Protein AF-A0AAV5GRW8-F1 (afdb_monomer_lite)

pLDDT: mean 70.2, std 20.15, range [32.22, 94.62]

Foldseek 3Di:
DDDDDDDDDDPPDDDDPDDDDDDDDPDDDPDDDDDDDDDDDDDDDDDDDDDDDDPCPDPCVVPQQQDPDQVSLPVPDAAPQWGWDRDPSHIDIDGHPQWDDDPRHTHGPPDPDPPPDDDDDDDDDDDDDDDDFCPQPFAPLRDGDDRPAAADAAECVVCVNVPQAQPWDWDADPVPRDIDIHGHGYHDYD

Radius of gyration: 32.49 Å; chains: 1; bounding box: 76×44×113 Å

Structure (mmCIF, N/CA/C/O backbone):
data_AF-A0AAV5GRW8-F1
#
_entry.id   AF-A0AAV5GRW8-F1
#
loop_
_atom_site.group_PDB
_atom_site.id
_atom_site.type_symbol
_atom_site.label_atom_id
_atom_site.label_alt_id
_atom_site.label_comp_id
_atom_site.label_asym_id
_atom_site.label_entity_id
_atom_site.label_seq_id
_atom_site.pdbx_PDB_ins_code
_atom_site.Cartn_x
_atom_site.Cartn_y
_atom_site.Cartn_z
_atom_site.occupancy
_atom_site.B_iso_or_equiv
_atom_site.auth_seq_id
_atom_site.auth_comp_id
_atom_site.auth_asym_id
_atom_site.auth_atom_id
_atom_site.pdbx_PDB_model_num
ATOM 1 N N . MET A 1 1 ? -34.617 -19.010 57.854 1.00 37.38 1 MET A N 1
ATOM 2 C CA . MET A 1 1 ? -33.595 -20.037 58.163 1.00 37.38 1 MET A CA 1
ATOM 3 C C . MET A 1 1 ? -32.811 -20.284 56.877 1.00 37.38 1 MET A C 1
ATOM 5 O O . MET A 1 1 ? -33.419 -20.664 55.895 1.00 37.38 1 MET A O 1
ATOM 9 N N . ARG A 1 2 ? -31.629 -19.665 56.753 1.00 43.31 2 ARG A N 1
ATOM 10 C CA . ARG A 1 2 ? -30.308 -20.330 56.683 1.00 43.31 2 ARG A CA 1
ATOM 11 C C . ARG A 1 2 ? -30.147 -21.316 55.511 1.00 43.31 2 ARG A C 1
ATOM 13 O O . ARG A 1 2 ? -30.595 -22.444 55.633 1.00 43.31 2 ARG A O 1
ATOM 20 N N . ALA A 1 3 ? -29.401 -20.913 54.478 1.00 42.72 3 ALA A N 1
ATOM 21 C CA . ALA A 1 3 ? -28.102 -21.512 54.135 1.00 42.72 3 ALA A CA 1
ATOM 22 C C . ALA A 1 3 ? -27.441 -20.751 52.966 1.00 42.72 3 ALA A C 1
ATOM 24 O O . ALA A 1 3 ? -28.022 -20.599 51.897 1.00 42.72 3 ALA A O 1
ATOM 25 N N . SER A 1 4 ? -26.231 -20.257 53.225 1.00 46.16 4 SER A N 1
ATOM 26 C CA . SER A 1 4 ? -25.281 -19.668 52.274 1.00 46.16 4 SER A CA 1
ATOM 27 C C . SER A 1 4 ? -24.361 -20.746 51.668 1.00 46.16 4 SER A C 1
ATOM 29 O O . SER A 1 4 ? -24.363 -21.871 52.163 1.00 46.16 4 SER A O 1
ATOM 31 N N . PHE A 1 5 ? -23.483 -20.317 50.738 1.00 42.28 5 PHE A N 1
ATOM 32 C CA . PHE A 1 5 ? -22.281 -20.994 50.186 1.00 42.28 5 PHE A CA 1
ATOM 33 C C . PHE A 1 5 ? -22.569 -21.958 49.007 1.00 42.28 5 PHE A C 1
ATOM 35 O O . PHE A 1 5 ? -23.529 -22.706 49.057 1.00 42.28 5 PHE A O 1
ATOM 42 N N . VAL A 1 6 ? -21.845 -22.014 47.879 1.00 43.38 6 VAL A N 1
ATOM 43 C CA . VAL A 1 6 ? -20.448 -21.689 47.526 1.00 43.38 6 VAL A CA 1
ATOM 44 C C . VAL A 1 6 ? -20.381 -21.302 46.032 1.00 43.38 6 VAL A C 1
ATOM 46 O O . VAL A 1 6 ? -21.093 -21.864 45.203 1.00 43.38 6 VAL A O 1
ATOM 49 N N . ALA A 1 7 ? -19.490 -20.370 45.691 1.00 47.03 7 ALA A N 1
ATOM 50 C CA . ALA A 1 7 ? -19.108 -20.005 44.329 1.00 47.03 7 ALA A CA 1
ATOM 51 C C . ALA A 1 7 ? -18.486 -21.184 43.552 1.00 47.03 7 ALA A C 1
ATOM 53 O O . ALA A 1 7 ? -17.506 -21.771 44.002 1.00 47.03 7 ALA A O 1
ATOM 54 N N . SER A 1 8 ? -18.989 -21.480 42.350 1.00 43.59 8 SER A N 1
ATOM 55 C CA . SER A 1 8 ? -18.299 -22.363 41.403 1.00 43.59 8 SER A CA 1
ATOM 56 C C . SER A 1 8 ? -17.539 -21.513 40.386 1.00 43.59 8 SER A C 1
ATOM 58 O O . SER A 1 8 ? -18.058 -21.111 39.347 1.00 43.59 8 SER A O 1
ATOM 60 N N . PHE A 1 9 ? -16.294 -21.195 40.740 1.00 48.19 9 PHE A N 1
ATOM 61 C CA . PHE A 1 9 ? -15.267 -20.814 39.782 1.00 48.19 9 PHE A CA 1
ATOM 62 C C . PHE A 1 9 ? -14.860 -22.073 39.008 1.00 48.19 9 PHE A C 1
ATOM 64 O O . PHE A 1 9 ? -14.118 -22.903 39.526 1.00 48.19 9 PHE A O 1
ATOM 71 N N . LEU A 1 10 ? -15.311 -22.208 37.762 1.00 44.91 10 LEU A N 1
ATOM 72 C CA . LEU A 1 10 ? -14.669 -23.087 36.785 1.00 44.91 10 LEU A CA 1
ATOM 73 C C . LEU A 1 10 ? -14.214 -22.240 35.597 1.00 44.91 10 LEU A C 1
ATOM 75 O O . LEU A 1 10 ? -14.833 -22.182 34.538 1.00 44.91 10 LEU A O 1
ATOM 79 N N . ALA A 1 11 ? -13.104 -21.538 35.817 1.00 45.34 11 ALA A N 1
ATOM 80 C CA . ALA A 1 11 ? -12.276 -21.032 34.741 1.00 45.34 11 ALA A CA 1
ATOM 81 C C . ALA A 1 11 ? -11.584 -22.237 34.091 1.00 45.34 11 ALA A C 1
ATOM 83 O O . ALA A 1 11 ? -10.588 -22.747 34.604 1.00 45.34 11 ALA A O 1
ATOM 84 N N . LEU A 1 12 ? -12.133 -22.722 32.977 1.00 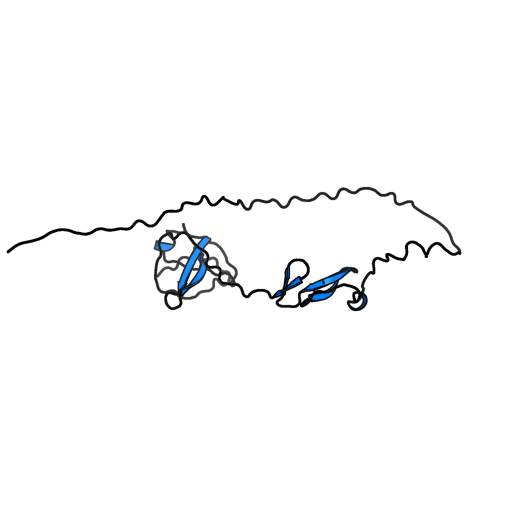45.03 12 LEU A N 1
ATOM 85 C CA . LEU A 1 12 ? -11.432 -23.679 32.133 1.00 45.03 12 LEU A CA 1
ATOM 86 C C . LEU A 1 12 ? -10.385 -22.902 31.327 1.00 45.03 12 LEU A C 1
ATOM 88 O O . LEU A 1 12 ? -10.696 -22.197 30.368 1.00 45.03 12 LEU A O 1
ATOM 92 N N . ALA A 1 13 ? -9.143 -22.988 31.796 1.00 47.22 13 ALA A N 1
ATOM 93 C CA . ALA A 1 13 ? -7.960 -22.453 31.149 1.00 47.22 13 ALA A CA 1
ATOM 94 C C . ALA A 1 13 ? -7.795 -23.062 29.747 1.00 47.22 13 ALA A C 1
ATOM 96 O O . ALA A 1 13 ? -7.566 -24.263 29.602 1.00 47.22 13 ALA A O 1
ATOM 97 N N . ALA A 1 14 ? -7.888 -22.230 28.710 1.00 42.00 14 ALA A N 1
ATOM 98 C CA . ALA A 1 14 ? -7.543 -22.617 27.350 1.00 42.00 14 ALA A CA 1
ATOM 99 C C . ALA A 1 14 ? -6.083 -22.232 27.059 1.00 42.00 14 ALA A C 1
ATOM 101 O O . ALA A 1 14 ? -5.748 -21.059 26.926 1.00 42.00 14 ALA A O 1
ATOM 102 N N . PHE A 1 15 ? -5.241 -23.268 27.023 1.00 38.03 15 PHE A N 1
ATOM 103 C CA . PHE A 1 15 ? -3.997 -23.431 26.262 1.00 38.03 15 PHE A CA 1
ATOM 104 C C . PHE A 1 15 ? -3.306 -22.161 25.722 1.00 38.03 15 PHE A C 1
ATOM 106 O O . PHE A 1 15 ? -3.630 -21.649 24.651 1.00 38.03 15 PHE A O 1
ATOM 113 N N . VAL A 1 16 ? -2.228 -21.757 26.400 1.00 38.09 16 VAL A N 1
ATOM 114 C CA . VAL A 1 16 ? -1.131 -20.995 25.790 1.00 38.09 16 VAL A CA 1
ATOM 115 C C . VAL A 1 16 ? -0.277 -21.981 24.990 1.00 38.09 16 VAL A C 1
ATOM 117 O O . VAL A 1 16 ? 0.549 -22.696 25.549 1.00 38.09 16 VAL A O 1
ATOM 120 N N . ALA A 1 17 ? -0.477 -22.035 23.675 1.00 40.56 17 ALA A N 1
ATOM 121 C CA . ALA A 1 17 ? 0.491 -22.632 22.760 1.00 40.56 17 ALA A CA 1
ATOM 122 C C . ALA A 1 17 ? 1.489 -21.542 22.342 1.00 40.56 17 ALA A C 1
ATOM 124 O O . ALA A 1 17 ? 1.268 -20.809 21.379 1.00 40.56 17 ALA A O 1
ATOM 125 N N . ALA A 1 18 ? 2.575 -21.401 23.102 1.00 42.53 18 ALA A N 1
ATOM 126 C CA . ALA A 1 18 ? 3.726 -20.608 22.693 1.00 42.53 18 ALA A CA 1
ATOM 127 C C . ALA A 1 18 ? 4.532 -21.412 21.661 1.00 42.53 18 ALA A C 1
ATOM 129 O O . ALA A 1 18 ? 5.316 -22.288 22.019 1.00 42.53 18 ALA A O 1
ATOM 130 N N . ALA A 1 19 ? 4.317 -21.140 20.374 1.00 50.34 19 ALA A N 1
ATOM 131 C CA . ALA A 1 19 ? 5.233 -21.566 19.321 1.00 50.34 19 ALA A CA 1
ATOM 132 C C . ALA A 1 19 ? 6.320 -20.488 19.142 1.00 50.34 19 ALA A C 1
ATOM 134 O O . ALA A 1 19 ? 5.973 -19.306 19.042 1.00 50.34 19 ALA A O 1
ATOM 135 N N . PRO A 1 20 ? 7.617 -20.843 19.092 1.00 46.38 20 PRO A N 1
ATOM 136 C CA . PRO A 1 20 ? 8.672 -19.878 18.816 1.00 46.38 20 PRO A CA 1
ATOM 137 C C . PRO A 1 20 ? 8.604 -19.486 17.336 1.00 46.38 20 PRO A C 1
ATOM 139 O O . PRO A 1 20 ? 8.956 -20.272 16.458 1.00 46.38 20 PRO A O 1
ATOM 142 N N . VAL A 1 21 ? 8.123 -18.278 17.038 1.00 44.69 21 VAL A N 1
ATOM 143 C CA . VAL A 1 21 ? 8.201 -17.735 15.677 1.00 44.69 21 VAL A CA 1
ATOM 144 C C . VAL A 1 21 ? 9.557 -17.068 15.515 1.00 44.69 21 VAL A C 1
ATOM 146 O O . VAL A 1 21 ? 9.850 -16.047 16.134 1.00 44.69 21 VAL A O 1
ATOM 149 N N . ALA A 1 22 ? 10.375 -17.718 14.691 1.00 38.12 22 ALA A N 1
ATOM 150 C CA . ALA A 1 22 ? 11.677 -17.270 14.243 1.00 38.12 22 ALA A CA 1
ATOM 151 C C . ALA A 1 22 ? 11.633 -15.817 13.747 1.00 38.12 22 ALA A C 1
ATOM 153 O O . ALA A 1 22 ? 10.785 -15.431 12.940 1.00 38.12 22 ALA A O 1
ATOM 154 N N . VAL A 1 23 ? 12.582 -15.029 14.243 1.00 43.59 23 VAL A N 1
ATOM 155 C CA . VAL A 1 23 ? 12.901 -13.692 13.756 1.00 43.59 23 VAL A CA 1
ATOM 156 C C . VAL A 1 23 ? 13.495 -13.863 12.358 1.00 43.59 23 VAL A C 1
ATOM 158 O O . VAL A 1 23 ? 14.572 -14.436 12.221 1.00 43.59 23 VAL A O 1
ATOM 161 N N . VAL A 1 24 ? 12.788 -13.421 11.319 1.00 41.72 24 VAL A N 1
ATOM 162 C CA . VAL A 1 24 ? 13.389 -13.237 9.993 1.00 41.72 24 VAL A CA 1
ATOM 163 C C . VAL A 1 24 ? 13.812 -11.781 9.872 1.00 41.72 24 VAL A C 1
ATOM 165 O O . VAL A 1 24 ? 12.997 -10.876 9.710 1.00 41.72 24 VAL A O 1
ATOM 168 N N . ASP A 1 25 ? 15.112 -11.602 10.059 1.00 32.22 25 ASP A N 1
ATOM 169 C CA . ASP A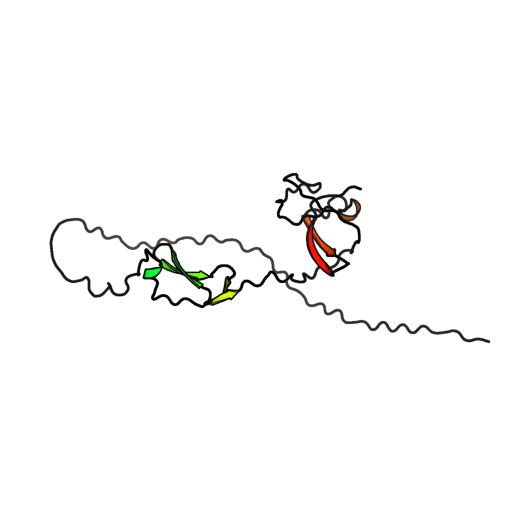 1 25 ? 15.892 -10.418 9.749 1.00 32.22 25 ASP A CA 1
ATOM 170 C C . ASP A 1 25 ? 15.830 -10.159 8.232 1.00 32.22 25 ASP A C 1
ATOM 172 O O . ASP A 1 25 ? 16.188 -11.024 7.434 1.00 32.22 25 ASP A O 1
ATOM 176 N N . GLU A 1 26 ? 15.320 -8.997 7.821 1.00 54.19 26 GLU A N 1
ATOM 177 C CA . GLU A 1 26 ? 15.399 -8.540 6.429 1.00 54.19 26 GLU A CA 1
ATOM 178 C C . GLU A 1 26 ? 16.628 -7.636 6.287 1.00 54.19 26 GLU A C 1
ATOM 180 O O . GLU A 1 26 ? 16.525 -6.436 6.037 1.00 54.19 26 GLU A O 1
ATOM 185 N N . THR A 1 27 ? 17.816 -8.212 6.472 1.00 51.50 27 THR A N 1
ATOM 186 C CA . THR A 1 27 ? 19.040 -7.675 5.884 1.00 51.50 27 THR A CA 1
ATOM 187 C C . THR A 1 27 ? 19.573 -8.675 4.867 1.00 51.50 27 THR A C 1
ATOM 189 O O . THR A 1 27 ? 20.194 -9.690 5.167 1.00 51.50 27 THR A O 1
ATOM 192 N N . THR A 1 28 ? 19.317 -8.405 3.592 1.00 39.62 28 THR A N 1
ATOM 193 C CA . THR A 1 28 ? 20.177 -8.935 2.537 1.00 39.62 28 THR A CA 1
ATOM 194 C C . THR A 1 28 ? 20.515 -7.795 1.602 1.00 39.62 28 THR A C 1
ATOM 196 O O . THR A 1 28 ? 19.733 -7.359 0.759 1.00 39.62 28 THR A O 1
ATOM 199 N N . SER A 1 29 ? 21.706 -7.280 1.879 1.00 49.50 29 SER A N 1
ATOM 200 C CA . SER A 1 29 ? 22.625 -6.633 0.963 1.00 49.50 29 SER A CA 1
ATOM 201 C C . SER A 1 29 ? 22.396 -7.024 -0.497 1.00 49.50 29 SER A C 1
ATOM 203 O O . SER A 1 29 ? 22.452 -8.190 -0.886 1.00 49.50 29 SER A O 1
ATOM 205 N N . VAL A 1 30 ? 22.214 -6.002 -1.330 1.00 38.72 30 VAL A N 1
ATOM 206 C CA . VAL A 1 30 ? 22.431 -6.108 -2.769 1.00 38.72 30 VAL A CA 1
ATOM 207 C C . VAL A 1 30 ? 23.942 -6.251 -2.951 1.00 38.72 30 VAL A C 1
ATOM 209 O O . VAL A 1 30 ? 24.675 -5.265 -2.928 1.00 38.72 30 VAL A O 1
ATOM 212 N N . ALA A 1 31 ? 24.423 -7.491 -3.025 1.00 45.62 31 ALA A N 1
ATOM 213 C CA . ALA A 1 31 ? 25.768 -7.770 -3.494 1.00 45.62 31 ALA A CA 1
ATOM 214 C C . ALA A 1 31 ? 25.832 -7.371 -4.974 1.00 45.62 31 ALA A C 1
ATOM 216 O O . ALA A 1 31 ? 25.062 -7.871 -5.798 1.00 45.62 31 ALA A O 1
ATOM 217 N N . ALA A 1 32 ? 26.720 -6.428 -5.284 1.00 49.03 32 ALA A N 1
ATOM 218 C CA . ALA A 1 32 ? 27.205 -6.228 -6.635 1.00 49.03 32 ALA A CA 1
ATOM 219 C C . ALA A 1 32 ? 27.758 -7.572 -7.131 1.00 49.03 32 ALA A C 1
ATOM 221 O O . ALA A 1 32 ? 28.559 -8.200 -6.446 1.00 49.03 32 ALA A O 1
ATOM 222 N N . VAL A 1 33 ? 27.270 -8.040 -8.277 1.00 40.19 33 VAL A N 1
ATOM 223 C CA . VAL A 1 33 ? 27.926 -9.118 -9.013 1.00 40.19 33 VAL A CA 1
ATOM 224 C C . VAL A 1 33 ? 28.899 -8.463 -9.977 1.00 40.19 33 VAL A C 1
ATOM 226 O O . VAL A 1 33 ? 28.495 -7.756 -10.903 1.00 40.19 33 VAL A O 1
ATOM 229 N N . ASP A 1 34 ? 30.176 -8.664 -9.682 1.00 38.19 34 ASP A N 1
ATOM 230 C CA . ASP A 1 34 ? 31.310 -8.303 -10.513 1.00 38.19 34 ASP A CA 1
ATOM 231 C C . ASP A 1 34 ? 31.199 -8.976 -11.889 1.00 38.19 34 ASP A C 1
ATOM 233 O O . ASP A 1 34 ? 30.903 -10.167 -12.017 1.00 38.19 34 ASP A O 1
ATOM 237 N N . VAL A 1 35 ? 31.393 -8.175 -12.937 1.00 36.50 35 VAL A N 1
ATOM 238 C CA . VAL A 1 35 ? 31.504 -8.631 -14.324 1.00 36.50 35 VAL A CA 1
ATOM 239 C C . VAL A 1 35 ? 32.960 -9.022 -14.540 1.00 36.50 35 VAL A C 1
ATOM 241 O O . VAL A 1 35 ? 33.804 -8.156 -14.753 1.00 36.50 35 VAL A O 1
ATOM 244 N N . GLU A 1 36 ? 33.260 -10.317 -14.480 1.00 46.75 36 GLU A N 1
ATOM 245 C CA . GLU A 1 36 ? 34.555 -10.831 -14.920 1.00 46.75 36 GLU A CA 1
ATOM 246 C C . GLU A 1 36 ? 34.543 -10.912 -16.452 1.00 46.75 36 GLU A C 1
ATOM 248 O O . GLU A 1 36 ? 33.832 -11.722 -17.058 1.00 46.75 36 GLU A O 1
ATOM 253 N N . LEU A 1 37 ? 35.271 -9.984 -17.080 1.00 46.03 37 LEU A N 1
ATOM 254 C CA . LEU A 1 37 ? 35.614 -10.039 -18.494 1.00 46.03 37 LEU A CA 1
ATOM 255 C C . LEU A 1 37 ? 36.513 -11.260 -18.704 1.00 46.03 37 LEU A C 1
ATOM 257 O O . LEU A 1 37 ? 37.682 -11.234 -18.340 1.00 46.03 37 LEU A O 1
ATOM 261 N N . ALA A 1 38 ? 35.973 -12.310 -19.315 1.00 45.09 38 ALA A N 1
ATOM 262 C CA . ALA A 1 38 ? 36.792 -13.288 -20.009 1.00 45.09 38 ALA A CA 1
ATOM 263 C C . ALA A 1 38 ? 36.974 -12.793 -21.446 1.00 45.09 38 ALA A C 1
ATOM 265 O O . ALA A 1 38 ? 36.045 -12.795 -22.259 1.00 45.09 38 ALA A O 1
ATOM 266 N N . GLU A 1 39 ? 38.174 -12.299 -21.702 1.00 58.47 39 GLU A N 1
ATOM 267 C CA . GLU A 1 39 ? 38.748 -12.037 -23.009 1.00 58.47 39 GLU A CA 1
ATOM 268 C C . GLU A 1 39 ? 38.570 -13.227 -23.962 1.00 58.47 39 GLU A C 1
ATOM 270 O O . GLU A 1 39 ? 39.017 -14.345 -23.716 1.00 58.47 39 GLU A O 1
ATOM 275 N N . ALA A 1 40 ? 37.884 -12.964 -25.070 1.00 43.50 40 ALA A N 1
ATOM 276 C CA . ALA A 1 40 ? 37.990 -13.766 -26.270 1.00 43.50 40 ALA A CA 1
ATOM 277 C C . ALA A 1 40 ? 38.600 -12.860 -27.335 1.00 43.50 40 ALA A C 1
ATOM 279 O O . ALA A 1 40 ? 38.011 -11.839 -27.700 1.00 43.50 40 ALA A O 1
ATOM 280 N N . ASP A 1 41 ? 39.801 -13.244 -27.753 1.00 42.53 41 ASP A N 1
ATOM 281 C CA . ASP A 1 41 ? 40.571 -12.692 -28.857 1.00 42.53 41 ASP A CA 1
ATOM 282 C C . ASP A 1 41 ? 39.681 -12.248 -30.022 1.00 42.53 41 ASP A C 1
ATOM 284 O O . ASP A 1 41 ? 39.033 -13.054 -30.696 1.00 42.53 41 ASP A O 1
ATOM 288 N N . ILE A 1 42 ? 39.686 -10.942 -30.281 1.00 41.84 42 ILE A N 1
ATOM 289 C CA . ILE A 1 42 ? 39.291 -10.397 -31.574 1.00 41.84 42 ILE A CA 1
ATOM 290 C C . ILE A 1 42 ? 40.525 -10.529 -32.458 1.00 41.84 42 ILE A C 1
ATOM 292 O O . ILE A 1 42 ? 41.484 -9.772 -32.320 1.00 41.84 42 ILE A O 1
ATOM 296 N N . THR A 1 43 ? 40.510 -11.509 -33.357 1.00 37.66 43 THR A N 1
ATOM 297 C CA . THR A 1 43 ? 41.461 -11.526 -34.465 1.00 37.66 43 THR A CA 1
ATOM 298 C C . THR A 1 43 ? 41.023 -10.473 -35.476 1.00 37.66 43 THR A C 1
ATOM 300 O O . THR A 1 43 ? 39.907 -10.497 -35.996 1.00 37.66 43 THR A O 1
ATOM 303 N N . PHE A 1 44 ? 41.904 -9.501 -35.685 1.00 41.72 44 PHE A N 1
ATOM 304 C CA . PHE A 1 44 ? 41.828 -8.517 -36.751 1.00 41.72 44 PHE A CA 1
ATOM 305 C C . PHE A 1 44 ? 42.006 -9.256 -38.083 1.00 41.72 44 PHE A C 1
ATOM 307 O O . PHE A 1 44 ? 43.018 -9.926 -38.281 1.00 41.72 44 PHE A O 1
ATOM 314 N N . ILE A 1 45 ? 41.011 -9.174 -38.964 1.00 43.34 45 ILE A N 1
ATOM 315 C CA . ILE A 1 45 ? 41.179 -9.484 -40.385 1.00 43.34 45 ILE A CA 1
ATOM 316 C C . ILE A 1 45 ? 41.047 -8.144 -41.094 1.00 43.34 45 ILE A C 1
ATOM 318 O O . ILE A 1 45 ? 39.940 -7.626 -41.244 1.00 43.34 45 ILE A O 1
ATOM 322 N N . ASP A 1 46 ? 42.198 -7.575 -41.429 1.00 41.53 46 ASP A N 1
ATOM 323 C CA . ASP A 1 46 ? 42.320 -6.490 -42.387 1.00 41.53 46 ASP A CA 1
ATOM 324 C C . ASP A 1 46 ? 42.427 -7.071 -43.806 1.00 41.53 46 ASP A C 1
ATOM 326 O O . ASP A 1 46 ? 43.022 -8.129 -44.020 1.00 41.53 46 ASP A O 1
ATOM 330 N N . ASP A 1 47 ? 41.867 -6.290 -44.724 1.00 44.94 47 ASP A N 1
ATOM 331 C CA . ASP A 1 47 ? 42.144 -6.193 -46.155 1.00 44.94 47 ASP A CA 1
ATOM 332 C C . ASP A 1 47 ? 41.560 -7.193 -47.179 1.00 44.94 47 ASP A C 1
ATOM 334 O O . ASP A 1 47 ? 41.811 -8.397 -47.194 1.00 44.94 47 ASP A O 1
ATOM 338 N N . ASP A 1 48 ? 40.868 -6.526 -48.110 1.00 47.62 48 ASP A N 1
ATOM 339 C CA . ASP A 1 48 ? 40.790 -6.730 -49.555 1.00 47.62 48 ASP A CA 1
ATOM 340 C C . ASP A 1 48 ? 39.805 -7.737 -50.180 1.00 47.62 48 ASP A C 1
ATOM 342 O O . ASP A 1 48 ? 39.443 -8.783 -49.652 1.00 47.62 48 ASP A O 1
ATOM 346 N N . GLU A 1 49 ? 39.305 -7.282 -51.331 1.00 59.78 49 GLU A N 1
ATOM 347 C CA . GLU A 1 49 ? 38.131 -7.693 -52.095 1.00 59.78 49 GLU A CA 1
ATOM 348 C C . GLU A 1 49 ? 38.062 -9.150 -52.594 1.00 59.78 49 GLU A C 1
ATOM 350 O O . GLU A 1 49 ? 39.051 -9.823 -52.859 1.00 59.78 49 GLU A O 1
ATOM 355 N N . GLU A 1 50 ? 36.807 -9.486 -52.911 1.00 47.78 50 GLU A N 1
ATOM 356 C CA . GLU A 1 50 ? 36.320 -10.356 -53.989 1.00 47.78 50 GLU A CA 1
ATOM 357 C C . GLU A 1 50 ? 35.916 -11.809 -53.678 1.00 47.78 50 GLU A C 1
ATOM 359 O O . GLU A 1 50 ? 36.643 -12.628 -53.132 1.00 47.78 50 GLU A O 1
ATOM 364 N N . GLU A 1 51 ? 34.664 -12.063 -54.070 1.00 49.12 51 GLU A N 1
ATOM 365 C CA . GLU A 1 51 ? 34.034 -13.307 -54.505 1.00 49.12 51 GLU A CA 1
ATOM 366 C C . GLU A 1 51 ? 34.627 -14.651 -54.028 1.00 49.12 51 GLU A C 1
ATOM 368 O O . GLU A 1 51 ? 35.665 -15.114 -54.483 1.00 49.12 51 GLU A O 1
ATOM 373 N N . THR A 1 52 ? 33.864 -15.396 -53.225 1.00 41.25 52 THR A N 1
ATOM 374 C CA . THR A 1 52 ? 33.119 -16.585 -53.692 1.00 41.25 52 THR A CA 1
ATOM 375 C C . THR A 1 52 ? 32.730 -17.496 -52.520 1.00 41.25 52 THR A C 1
ATOM 377 O O . THR A 1 52 ? 33.545 -17.996 -51.757 1.00 41.25 52 THR A O 1
ATOM 380 N N . THR A 1 53 ? 31.414 -17.682 -52.408 1.00 49.19 53 THR A N 1
ATOM 381 C CA . THR A 1 53 ? 30.719 -18.957 -52.174 1.00 49.19 53 THR A CA 1
ATOM 382 C C . THR A 1 53 ? 31.109 -19.856 -50.982 1.00 49.19 53 THR A C 1
ATOM 384 O O . THR A 1 53 ? 32.186 -20.432 -50.898 1.00 49.19 53 THR A O 1
ATOM 387 N N . ASP A 1 54 ? 30.075 -20.124 -50.172 1.00 49.16 54 ASP A N 1
ATOM 388 C CA . ASP A 1 54 ? 29.800 -21.427 -49.546 1.00 49.16 54 ASP A CA 1
ATOM 389 C C . ASP A 1 54 ? 30.401 -21.764 -48.172 1.00 49.16 54 ASP A C 1
ATOM 391 O O . ASP A 1 54 ? 30.903 -22.859 -47.942 1.00 49.16 54 ASP A O 1
ATOM 395 N N . VAL A 1 55 ? 30.156 -20.903 -47.177 1.00 47.97 55 VAL A N 1
ATOM 396 C CA . VAL A 1 55 ? 29.991 -21.352 -45.769 1.00 47.97 55 VAL A CA 1
ATOM 397 C C . VAL A 1 55 ? 28.732 -20.823 -45.069 1.00 47.97 55 VAL A C 1
ATOM 399 O O . VAL A 1 55 ? 28.469 -21.164 -43.914 1.00 47.97 55 VAL A O 1
ATOM 402 N N . VAL A 1 56 ? 27.854 -20.112 -45.784 1.00 50.44 56 VAL A N 1
ATOM 403 C CA . VAL A 1 56 ? 26.551 -19.629 -45.268 1.00 50.44 56 VAL A CA 1
ATOM 404 C C . VAL A 1 56 ? 25.481 -20.725 -45.123 1.00 50.44 56 VAL A C 1
ATOM 406 O O . VAL A 1 56 ? 24.273 -20.502 -45.208 1.00 50.44 56 VAL A O 1
ATOM 409 N N . ASN A 1 57 ? 25.893 -21.981 -44.935 1.00 55.19 57 ASN A N 1
ATOM 410 C CA . ASN A 1 57 ? 24.928 -23.060 -44.776 1.00 55.19 57 ASN A CA 1
ATOM 411 C C . ASN A 1 57 ? 25.397 -24.231 -43.920 1.00 55.19 57 ASN A C 1
ATOM 413 O O . ASN A 1 57 ? 25.139 -25.378 -44.269 1.00 55.19 57 ASN A O 1
ATOM 417 N N . THR A 1 58 ? 25.996 -23.988 -42.749 1.00 51.78 58 THR A N 1
ATOM 418 C CA . THR A 1 58 ? 25.783 -24.909 -41.607 1.00 51.78 58 THR A CA 1
ATOM 419 C C . THR A 1 58 ? 25.936 -24.304 -40.206 1.00 51.78 58 THR A C 1
ATOM 421 O O . THR A 1 58 ? 26.045 -25.055 -39.249 1.00 51.78 58 THR A O 1
ATOM 424 N N . LEU A 1 59 ? 25.830 -22.982 -40.019 1.00 46.69 59 LEU A N 1
ATOM 425 C CA . LEU A 1 59 ? 25.564 -22.371 -38.696 1.00 46.69 59 LEU A CA 1
ATOM 426 C C . LEU A 1 59 ? 24.517 -21.236 -38.744 1.00 46.69 59 LEU A C 1
ATOM 428 O O . LEU A 1 59 ? 24.246 -20.584 -37.743 1.00 46.69 59 LEU A O 1
ATOM 432 N N . GLU A 1 60 ? 23.795 -21.094 -39.859 1.00 54.75 60 GLU A N 1
ATOM 433 C CA . GLU A 1 60 ? 22.645 -20.182 -40.017 1.00 54.75 60 GLU A CA 1
ATOM 434 C C . GLU A 1 60 ? 21.282 -20.775 -39.599 1.00 54.75 60 GLU A C 1
ATOM 436 O O . GLU A 1 60 ? 20.233 -20.145 -39.743 1.00 54.75 60 GLU A O 1
ATOM 441 N N . LYS A 1 61 ? 21.248 -21.967 -38.985 1.00 44.78 61 LYS A N 1
ATOM 442 C CA . LYS A 1 61 ? 20.001 -22.613 -38.505 1.00 44.78 61 LYS A CA 1
ATOM 443 C C . LYS A 1 61 ? 19.791 -22.625 -36.991 1.00 44.78 61 LYS A C 1
ATOM 445 O O . LYS A 1 61 ? 18.924 -23.338 -36.490 1.00 44.78 61 LYS A O 1
ATOM 450 N N . ARG A 1 62 ? 20.465 -21.744 -36.256 1.00 49.53 62 ARG A N 1
ATOM 451 C CA . ARG A 1 62 ? 19.930 -21.188 -35.001 1.00 49.53 62 ARG A CA 1
ATOM 452 C C . ARG A 1 62 ? 20.068 -19.677 -35.010 1.00 49.53 62 ARG A C 1
ATOM 454 O O . ARG A 1 62 ? 20.498 -19.099 -34.022 1.00 49.53 62 ARG A O 1
ATOM 461 N N . GLY A 1 63 ? 19.681 -19.050 -36.127 1.00 49.16 63 GLY A N 1
ATOM 462 C CA . GLY A 1 63 ? 19.479 -17.610 -36.170 1.00 49.16 63 GLY A CA 1
ATOM 463 C C . GLY A 1 63 ? 18.706 -17.211 -34.921 1.00 49.16 63 GLY A C 1
ATOM 464 O O . GLY A 1 63 ? 17.560 -17.638 -34.729 1.00 49.16 63 GLY A O 1
ATOM 465 N N . THR A 1 64 ? 19.375 -16.480 -34.034 1.00 55.75 64 THR A N 1
ATOM 466 C CA . THR A 1 64 ? 18.754 -15.720 -32.962 1.00 55.75 64 THR A CA 1
ATOM 467 C C . THR A 1 64 ? 17.748 -14.846 -33.682 1.00 55.75 64 THR A C 1
ATOM 469 O O . THR A 1 64 ? 18.107 -13.833 -34.269 1.00 55.75 64 THR A O 1
ATOM 472 N N . LYS A 1 65 ? 16.503 -15.332 -33.795 1.00 62.22 65 LYS A N 1
ATOM 473 C CA . LYS A 1 65 ? 15.443 -14.674 -34.556 1.00 62.22 65 LYS A CA 1
ATOM 474 C C . LYS A 1 65 ? 15.161 -13.361 -33.845 1.00 62.22 65 LYS A C 1
ATOM 476 O O . LYS A 1 65 ? 14.349 -13.292 -32.925 1.00 62.22 65 LYS A O 1
ATOM 481 N N . SER A 1 66 ? 15.925 -12.362 -34.263 1.00 75.62 66 SER A N 1
ATOM 482 C CA . SER A 1 66 ? 15.844 -10.986 -33.847 1.00 75.62 66 SER A CA 1
ATOM 483 C C . SER A 1 66 ? 14.492 -10.491 -34.315 1.00 75.62 66 SER A C 1
ATOM 485 O O . SER A 1 66 ? 14.178 -10.544 -35.505 1.00 75.62 66 SER A O 1
ATOM 487 N N . CYS A 1 67 ? 13.640 -10.110 -33.377 1.00 81.44 67 CYS A N 1
ATOM 488 C CA . CYS A 1 67 ? 12.332 -9.593 -33.725 1.00 81.44 67 CYS A CA 1
ATOM 489 C C . CYS A 1 67 ? 12.404 -8.068 -33.864 1.00 81.44 67 CYS A C 1
ATOM 491 O O . CYS A 1 67 ? 13.051 -7.364 -33.096 1.00 81.44 67 CYS A O 1
ATOM 493 N N . SER A 1 68 ? 11.706 -7.549 -34.855 1.00 86.12 68 SER A N 1
ATOM 494 C CA . SER A 1 68 ? 11.381 -6.134 -35.031 1.00 86.12 68 SER A CA 1
ATOM 495 C C . SER A 1 68 ? 9.889 -5.887 -34.790 1.00 86.12 68 SER A C 1
ATOM 497 O O . SER A 1 68 ? 9.486 -4.781 -34.448 1.00 86.12 68 SER A O 1
ATOM 499 N N . LYS A 1 69 ? 9.049 -6.919 -34.951 1.00 82.88 69 LYS A N 1
ATOM 500 C CA . LYS A 1 69 ? 7.595 -6.893 -34.759 1.00 82.88 69 LYS A CA 1
ATOM 501 C C . LYS A 1 69 ? 7.126 -8.120 -33.982 1.00 82.88 69 LYS A C 1
ATOM 503 O O . LYS A 1 69 ? 7.689 -9.207 -34.092 1.00 82.88 69 LYS A O 1
ATOM 508 N N . VAL A 1 70 ? 6.019 -7.972 -33.255 1.00 85.56 70 VAL A N 1
ATOM 509 C CA . VAL A 1 70 ? 5.392 -9.062 -32.480 1.00 85.56 70 VAL A CA 1
ATOM 510 C C . VAL A 1 70 ? 4.959 -10.241 -33.370 1.00 85.56 70 VAL A C 1
ATOM 512 O O . VAL A 1 70 ? 4.958 -11.387 -32.920 1.00 85.56 70 VAL A O 1
ATOM 515 N N . SER A 1 71 ? 4.650 -9.993 -34.648 1.00 85.25 71 SER A N 1
ATOM 516 C CA . SER A 1 71 ? 4.324 -11.031 -35.637 1.00 85.25 71 SER A CA 1
ATOM 517 C C . SER A 1 71 ? 5.480 -12.003 -35.898 1.00 85.25 71 SER A C 1
ATOM 519 O O . SER A 1 71 ? 5.241 -13.183 -36.142 1.00 85.25 71 SER A O 1
ATOM 521 N N . GLN A 1 72 ? 6.732 -11.557 -35.757 1.00 84.38 72 GLN A N 1
ATOM 522 C CA . GLN A 1 72 ? 7.919 -12.409 -35.913 1.00 84.38 72 GLN A CA 1
ATOM 523 C C . GLN A 1 72 ? 8.104 -13.380 -34.734 1.00 84.38 72 GLN A C 1
ATOM 525 O O . GLN A 1 72 ? 8.871 -14.335 -34.829 1.00 84.38 72 GLN A O 1
ATOM 530 N N . CYS A 1 73 ? 7.342 -13.194 -33.652 1.00 84.06 73 CYS A N 1
ATOM 531 C CA . CYS A 1 73 ? 7.321 -14.070 -32.485 1.00 84.06 73 CYS A CA 1
ATOM 532 C C . CYS A 1 73 ? 6.195 -15.112 -32.533 1.00 84.06 73 CYS A C 1
ATOM 534 O O . CYS A 1 73 ? 5.873 -15.709 -31.507 1.00 84.06 73 CYS A O 1
ATOM 536 N N . ALA A 1 74 ? 5.586 -15.357 -33.699 1.00 83.94 74 ALA A N 1
ATOM 537 C CA . ALA A 1 74 ? 4.456 -16.279 -33.851 1.00 83.94 74 ALA A CA 1
ATOM 538 C C . ALA A 1 74 ? 4.741 -17.705 -33.345 1.00 83.94 74 ALA A C 1
ATOM 540 O O . ALA A 1 74 ? 3.837 -18.354 -32.826 1.00 83.94 74 ALA A O 1
ATOM 541 N N . LYS A 1 75 ? 5.997 -18.165 -33.438 1.00 79.44 75 LYS A N 1
ATOM 542 C CA . LYS A 1 75 ? 6.422 -19.508 -33.009 1.00 79.44 75 LYS A CA 1
ATOM 543 C C . LYS A 1 75 ? 6.665 -19.632 -31.494 1.00 79.44 75 LYS A C 1
ATOM 545 O O . LYS A 1 75 ? 6.902 -20.732 -31.008 1.00 79.44 75 LYS A O 1
ATOM 550 N N . LEU A 1 76 ? 6.607 -18.526 -30.743 1.00 82.62 76 LEU A N 1
ATOM 551 C CA . LEU A 1 76 ? 6.746 -18.535 -29.288 1.00 82.62 76 LEU A CA 1
ATOM 552 C C . LEU A 1 76 ? 5.454 -19.042 -28.635 1.00 82.62 76 LEU A C 1
ATOM 554 O O . LEU A 1 76 ? 4.380 -18.472 -28.845 1.00 82.62 76 LEU A O 1
ATOM 558 N N . ALA A 1 77 ? 5.578 -20.073 -27.800 1.00 87.25 77 ALA A N 1
ATOM 559 C CA . ALA A 1 77 ? 4.482 -20.555 -26.972 1.00 87.25 77 ALA A CA 1
ATOM 560 C C . ALA A 1 77 ? 4.083 -19.475 -25.956 1.00 87.25 77 ALA A C 1
ATOM 562 O O . ALA A 1 77 ? 4.885 -19.067 -25.114 1.00 87.25 77 ALA A O 1
ATOM 563 N N . VAL A 1 78 ? 2.839 -19.005 -26.044 1.00 88.56 78 VAL A N 1
ATOM 564 C CA . VAL A 1 78 ? 2.291 -17.986 -25.144 1.00 88.56 78 VAL A CA 1
ATOM 565 C C . VAL A 1 78 ? 1.153 -18.596 -24.338 1.00 88.56 78 VAL A C 1
ATOM 567 O O . VAL A 1 78 ? 0.206 -19.113 -24.934 1.00 88.56 78 VAL A O 1
ATOM 570 N N . PRO A 1 79 ? 1.229 -18.568 -22.996 1.00 89.44 79 PRO A N 1
ATOM 571 C CA . PRO A 1 79 ? 0.181 -19.123 -22.155 1.00 89.44 79 PRO A CA 1
ATOM 572 C C . PRO A 1 79 ? -1.103 -18.285 -22.235 1.00 89.44 79 PRO A C 1
ATOM 574 O O . PRO A 1 79 ? -1.102 -17.129 -22.666 1.00 89.44 79 PRO A O 1
ATOM 577 N N . ALA A 1 80 ? -2.215 -18.853 -21.765 1.00 91.06 80 ALA A N 1
ATOM 578 C CA . ALA A 1 80 ? -3.462 -18.109 -21.620 1.00 91.06 80 ALA A CA 1
ATOM 579 C C . ALA A 1 80 ? -3.248 -16.829 -20.787 1.00 91.06 80 ALA A C 1
ATOM 581 O O . ALA A 1 80 ? -2.458 -16.807 -19.842 1.00 91.06 80 ALA A O 1
ATOM 582 N N . ASN A 1 81 ? -3.969 -15.762 -21.141 1.00 91.19 81 ASN A N 1
ATOM 583 C CA . ASN A 1 81 ? -3.885 -14.439 -20.506 1.00 91.19 81 ASN A CA 1
ATOM 584 C C . ASN A 1 81 ? -2.526 -13.722 -20.634 1.00 91.19 81 ASN A C 1
ATOM 586 O O . ASN A 1 81 ? -2.274 -12.749 -19.921 1.00 91.19 81 ASN A O 1
ATOM 590 N N . ALA A 1 82 ? -1.677 -14.149 -21.570 1.00 92.12 82 ALA A N 1
ATOM 591 C CA . ALA A 1 82 ? -0.467 -13.441 -21.975 1.00 92.12 82 ALA A CA 1
ATOM 592 C C . ALA A 1 82 ? -0.588 -12.866 -23.397 1.00 92.12 82 ALA A C 1
ATOM 594 O O . ALA A 1 82 ? -1.475 -13.231 -24.173 1.00 92.12 82 ALA A O 1
ATOM 595 N N . GLN A 1 83 ? 0.306 -11.939 -23.728 1.00 91.31 83 GLN A N 1
ATOM 596 C CA . GLN A 1 83 ? 0.499 -11.380 -25.061 1.00 91.31 83 GLN A CA 1
ATOM 597 C C . GLN A 1 83 ? 1.967 -11.514 -25.467 1.00 91.31 83 GLN A C 1
ATOM 599 O O . GLN A 1 83 ? 2.868 -11.355 -24.638 1.00 91.31 83 GLN A O 1
ATOM 604 N N . ARG A 1 84 ? 2.203 -11.821 -26.747 1.00 92.31 84 ARG A N 1
ATOM 605 C CA . ARG A 1 84 ? 3.549 -11.819 -27.327 1.00 92.31 84 ARG A CA 1
ATOM 606 C C . ARG A 1 84 ? 4.092 -10.400 -27.310 1.00 92.31 84 ARG A C 1
ATOM 608 O O . ARG A 1 84 ? 3.373 -9.458 -27.626 1.00 92.31 84 ARG A O 1
ATOM 615 N N . VAL A 1 85 ? 5.366 -10.271 -26.992 1.00 91.12 85 VAL A N 1
ATOM 616 C CA . VAL A 1 85 ? 6.093 -9.012 -27.073 1.00 91.12 85 VAL A CA 1
ATOM 617 C C . VAL A 1 85 ? 7.404 -9.248 -27.792 1.00 91.12 85 VAL A C 1
ATOM 619 O O . VAL A 1 85 ? 8.014 -10.311 -27.687 1.00 91.12 85 VAL A O 1
ATOM 622 N N . CYS A 1 86 ? 7.816 -8.240 -28.539 1.00 89.31 86 CYS A N 1
ATOM 623 C CA . CYS A 1 86 ? 9.161 -8.152 -29.051 1.00 89.31 86 CYS A CA 1
ATOM 624 C C . CYS A 1 86 ? 9.845 -7.017 -28.296 1.00 89.31 86 CYS A C 1
ATOM 626 O O . CYS A 1 86 ? 9.475 -5.860 -28.479 1.00 89.31 86 CYS A O 1
ATOM 628 N N . ALA A 1 87 ? 10.777 -7.352 -27.410 1.00 85.94 87 ALA A N 1
ATOM 629 C CA . ALA A 1 87 ? 11.515 -6.378 -26.615 1.00 85.94 87 ALA A CA 1
ATOM 630 C C . ALA A 1 87 ? 13.011 -6.608 -26.822 1.00 85.94 87 ALA A C 1
ATOM 632 O O . ALA A 1 87 ? 13.473 -7.745 -26.760 1.00 85.94 87 ALA A O 1
ATOM 633 N N . SER A 1 88 ? 13.762 -5.542 -27.104 1.00 84.19 88 SER A N 1
ATOM 634 C CA . SER A 1 88 ? 15.219 -5.601 -27.312 1.00 84.19 88 SER A CA 1
ATOM 635 C C . SER A 1 88 ? 15.647 -6.654 -28.335 1.00 84.19 88 SER A C 1
ATOM 637 O O . SER A 1 88 ? 16.553 -7.447 -28.084 1.00 84.19 88 SER A O 1
ATOM 639 N N . LYS A 1 89 ? 14.947 -6.704 -29.476 1.00 84.69 89 LYS A N 1
ATOM 640 C CA . LYS A 1 89 ? 15.162 -7.702 -30.533 1.00 84.69 89 LYS A CA 1
ATOM 641 C C . LYS A 1 89 ? 14.942 -9.157 -30.086 1.00 84.69 89 LYS A C 1
ATOM 643 O O . LYS A 1 89 ? 15.281 -10.080 -30.815 1.00 84.69 89 LYS A O 1
ATOM 648 N N . LYS A 1 90 ? 14.329 -9.401 -28.924 1.00 86.25 90 LYS A N 1
ATOM 649 C CA . LYS A 1 90 ? 14.046 -10.739 -28.390 1.00 86.25 90 LYS A CA 1
ATOM 650 C C . LYS A 1 90 ? 12.546 -10.983 -28.275 1.00 86.25 90 LYS A C 1
ATOM 652 O O . LYS A 1 90 ? 11.786 -10.158 -27.763 1.00 86.25 90 LYS A O 1
ATOM 657 N N . CYS A 1 91 ? 12.127 -12.155 -28.738 1.00 88.12 91 CYS A N 1
ATOM 658 C CA . CYS A 1 91 ? 10.760 -12.616 -28.565 1.00 88.12 91 CYS A CA 1
ATOM 659 C C . CYS A 1 91 ? 10.512 -13.036 -27.118 1.00 88.12 91 CYS A C 1
ATOM 661 O O . CYS A 1 91 ? 11.222 -13.880 -26.575 1.00 88.12 91 CYS A O 1
ATOM 663 N N . GLY A 1 92 ? 9.465 -12.483 -26.517 1.00 89.50 92 GLY A N 1
ATOM 664 C CA . GLY A 1 92 ? 9.009 -12.818 -25.176 1.00 89.50 92 GLY A CA 1
ATOM 665 C C . GLY A 1 92 ? 7.489 -12.771 -25.067 1.00 89.50 92 GLY A C 1
ATOM 666 O O . GLY A 1 92 ? 6.766 -12.558 -26.044 1.00 89.50 92 GLY A O 1
ATOM 667 N N . TRP A 1 93 ? 6.986 -12.967 -23.854 1.00 91.50 93 TRP A N 1
ATOM 668 C CA . TRP A 1 93 ? 5.577 -12.770 -23.534 1.00 91.50 93 TRP A CA 1
ATOM 669 C C . TRP A 1 93 ? 5.437 -12.008 -22.221 1.00 91.50 93 TRP A C 1
ATOM 671 O O . TRP A 1 93 ? 6.248 -12.157 -21.307 1.00 91.50 93 TRP A O 1
ATOM 681 N N . THR A 1 94 ? 4.388 -11.198 -22.130 1.00 92.06 94 THR A N 1
ATOM 682 C CA . THR A 1 94 ? 3.997 -10.492 -20.907 1.00 92.06 94 THR A CA 1
ATOM 683 C C . THR A 1 94 ? 2.535 -10.774 -20.593 1.00 92.06 94 THR A C 1
ATOM 685 O O . THR A 1 94 ? 1.753 -11.100 -21.487 1.00 92.06 94 THR A O 1
ATOM 688 N N . CYS A 1 95 ? 2.148 -10.678 -19.326 1.00 94.62 95 CYS A N 1
ATOM 689 C CA . CYS A 1 95 ? 0.756 -10.869 -18.942 1.00 94.62 95 CYS A CA 1
ATOM 690 C C . CYS A 1 95 ? -0.116 -9.703 -19.418 1.00 94.62 95 CYS A C 1
ATOM 692 O O . CYS A 1 95 ? 0.320 -8.551 -19.453 1.00 94.62 95 CYS A O 1
ATOM 694 N N . LYS A 1 96 ? -1.363 -10.001 -19.792 1.00 93.75 96 LYS A N 1
ATOM 695 C CA . LYS A 1 96 ? -2.372 -8.973 -20.075 1.00 93.75 96 LYS A CA 1
ATOM 696 C C . LYS A 1 96 ? -2.688 -8.178 -18.801 1.00 93.75 96 LYS A C 1
ATOM 698 O O . LYS A 1 96 ? -2.416 -8.632 -17.685 1.00 93.75 96 LYS A O 1
ATOM 703 N N . SER A 1 97 ? -3.277 -6.993 -18.958 1.00 89.19 97 SER A N 1
ATOM 704 C CA . SER A 1 97 ? -3.713 -6.171 -17.825 1.00 89.19 97 SER A CA 1
ATOM 705 C C . SER A 1 97 ? -4.622 -6.974 -16.883 1.00 89.19 97 SER A C 1
ATOM 707 O O . SER A 1 97 ? -5.450 -7.774 -17.312 1.00 89.19 97 SER A O 1
ATOM 709 N N . GLY A 1 98 ? -4.412 -6.818 -15.575 1.00 87.00 98 GLY A N 1
ATOM 710 C CA . GLY A 1 98 ? -5.129 -7.599 -14.560 1.00 87.00 98 GLY A CA 1
ATOM 711 C C . GLY A 1 98 ? -4.584 -9.010 -14.305 1.00 87.00 98 GLY A C 1
ATOM 712 O O . GLY A 1 98 ? -5.140 -9.711 -13.464 1.00 87.00 98 GLY A O 1
ATOM 713 N N . TYR A 1 99 ? -3.487 -9.422 -14.950 1.00 89.44 99 TYR A N 1
ATOM 714 C CA . TYR A 1 99 ? -2.810 -10.700 -14.698 1.00 89.44 99 TYR A CA 1
ATOM 715 C C . TYR A 1 99 ? -1.355 -10.491 -14.248 1.00 89.44 99 TYR A C 1
ATOM 717 O O . TYR A 1 99 ? -0.725 -9.484 -14.574 1.00 89.44 99 TYR A O 1
ATOM 725 N N . ALA A 1 100 ? -0.829 -11.424 -13.459 1.00 87.94 100 ALA A N 1
ATOM 726 C CA . ALA A 1 100 ? 0.542 -11.452 -12.958 1.00 87.94 100 ALA A CA 1
ATOM 727 C C . ALA A 1 100 ? 1.235 -12.758 -13.367 1.00 87.94 100 ALA A C 1
ATOM 729 O O . ALA A 1 100 ? 0.590 -13.799 -13.521 1.00 87.94 100 ALA A O 1
ATOM 730 N N . LYS A 1 101 ? 2.556 -12.693 -13.558 1.00 89.31 101 LYS A N 1
ATOM 731 C CA . LYS A 1 101 ? 3.366 -13.850 -13.939 1.00 89.31 101 LYS A CA 1
ATOM 732 C C . LYS A 1 101 ? 3.486 -14.801 -12.751 1.00 89.31 101 LYS A C 1
ATOM 734 O O . LYS A 1 101 ? 3.931 -14.404 -11.681 1.00 89.31 101 LYS A O 1
ATOM 739 N N . SER A 1 102 ? 3.093 -16.050 -12.956 1.00 86.94 102 SER A N 1
ATOM 740 C CA . SER A 1 102 ? 3.257 -17.140 -11.997 1.00 86.94 102 SER A CA 1
ATOM 741 C C . SER A 1 102 ? 3.848 -18.329 -12.747 1.00 86.94 102 SER A C 1
ATOM 743 O O . SER A 1 102 ? 3.161 -19.012 -13.511 1.00 86.94 102 SER A O 1
ATOM 745 N N . GLY A 1 103 ? 5.169 -18.492 -12.623 1.00 85.50 103 GLY A N 1
ATOM 746 C CA . GLY A 1 103 ? 5.948 -19.447 -13.413 1.00 85.50 103 GLY A CA 1
ATOM 747 C C . GLY A 1 103 ? 5.721 -19.268 -14.918 1.00 85.50 103 GLY A C 1
ATOM 748 O O . GLY A 1 103 ? 5.935 -18.188 -15.478 1.00 85.50 103 GLY A O 1
ATOM 749 N N . SER A 1 104 ? 5.231 -20.328 -15.559 1.00 86.75 104 SER A N 1
ATOM 750 C CA . SER A 1 104 ? 4.930 -20.382 -16.998 1.00 86.75 104 SER A CA 1
ATOM 751 C C . SER A 1 104 ? 3.496 -19.959 -17.356 1.00 86.75 104 SER A C 1
ATOM 753 O O . SER A 1 104 ? 3.022 -20.270 -18.448 1.00 86.75 104 SER A O 1
ATOM 755 N N . LYS A 1 105 ? 2.761 -19.299 -16.449 1.00 89.81 105 LYS A N 1
ATOM 756 C CA . LYS A 1 105 ? 1.354 -18.903 -16.641 1.00 89.81 105 LYS A CA 1
ATOM 757 C C . LYS A 1 105 ? 1.110 -17.453 -16.216 1.00 89.81 105 LYS A C 1
ATOM 759 O O . LYS A 1 105 ? 1.839 -16.887 -15.402 1.00 89.81 105 LYS A O 1
ATOM 764 N N . CYS A 1 106 ? 0.041 -16.868 -16.748 1.00 92.94 106 CYS A N 1
ATOM 765 C CA . CYS A 1 106 ? -0.507 -15.605 -16.266 1.00 92.94 106 CYS A CA 1
ATOM 766 C C . CYS A 1 106 ? -1.748 -15.882 -15.425 1.00 92.94 106 CYS A C 1
ATOM 768 O O . CYS A 1 106 ? -2.775 -16.333 -15.938 1.00 92.94 106 CYS A O 1
ATOM 770 N N . VAL A 1 107 ? -1.645 -15.610 -14.128 1.00 91.69 107 VAL A N 1
ATOM 771 C CA . VAL A 1 107 ? -2.738 -15.781 -13.166 1.00 91.69 107 VAL A CA 1
ATOM 772 C C . VAL A 1 107 ? -3.417 -14.442 -12.925 1.00 91.69 107 VAL A C 1
ATOM 774 O O . VAL A 1 107 ? -2.762 -13.399 -12.938 1.00 91.69 107 VAL A O 1
ATOM 777 N N . LYS A 1 108 ? -4.742 -14.444 -12.756 1.00 88.12 108 LYS A N 1
ATOM 778 C CA . LYS A 1 108 ? -5.496 -13.214 -12.489 1.00 88.12 108 LYS A CA 1
ATOM 779 C C . LYS A 1 108 ? -4.963 -12.605 -11.198 1.00 88.12 108 LYS A C 1
ATOM 781 O O . LYS A 1 108 ? -4.841 -13.314 -10.199 1.00 88.12 108 LYS A O 1
ATOM 786 N N . LYS A 1 109 ? -4.632 -11.314 -11.216 1.00 82.00 109 LYS A N 1
ATOM 787 C CA . LYS A 1 109 ? -4.274 -10.589 -9.997 1.00 82.00 109 LYS A CA 1
ATOM 788 C C . LYS A 1 109 ? -5.469 -10.716 -9.063 1.00 82.00 109 LYS A C 1
ATOM 790 O O . LYS A 1 109 ? -6.562 -10.251 -9.392 1.00 82.00 109 LYS A O 1
ATOM 795 N N . ALA A 1 110 ? -5.281 -11.411 -7.945 1.00 70.69 110 ALA A N 1
ATOM 796 C CA . ALA A 1 110 ? -6.286 -11.406 -6.904 1.00 70.69 110 ALA A CA 1
ATOM 797 C C . ALA A 1 110 ? -6.493 -9.945 -6.500 1.00 70.69 110 ALA A C 1
ATOM 799 O O . ALA A 1 110 ? -5.518 -9.204 -6.343 1.00 70.69 110 ALA A O 1
ATOM 800 N N . ALA A 1 111 ? -7.753 -9.530 -6.348 1.00 62.84 111 ALA A N 1
ATOM 801 C CA . ALA A 1 111 ? -8.032 -8.317 -5.593 1.00 62.84 111 ALA A CA 1
ATOM 802 C C . ALA A 1 111 ? -7.262 -8.419 -4.267 1.00 62.84 111 ALA A C 1
ATOM 804 O O . ALA A 1 111 ? -7.165 -9.539 -3.746 1.00 62.84 111 ALA A O 1
ATOM 805 N N . PRO A 1 112 ? -6.679 -7.324 -3.747 1.00 57.84 112 PRO A N 1
ATOM 806 C CA . PRO A 1 112 ? -5.979 -7.374 -2.475 1.00 57.84 112 PRO A CA 1
ATOM 807 C C . PRO A 1 112 ? -6.950 -7.950 -1.443 1.00 57.84 112 PRO A C 1
ATOM 809 O O . PRO A 1 112 ? -7.900 -7.288 -1.028 1.00 57.84 112 PRO A O 1
ATOM 812 N N . LYS A 1 113 ? -6.762 -9.227 -1.083 1.00 46.19 113 LYS A N 1
ATOM 813 C CA . LYS A 1 113 ? -7.436 -9.807 0.071 1.00 46.19 113 LYS A CA 1
ATOM 814 C C . LYS A 1 113 ? -6.960 -8.940 1.219 1.00 46.19 113 LYS A C 1
ATOM 816 O O . LYS A 1 113 ? -5.753 -8.784 1.388 1.00 46.19 113 LYS A O 1
ATOM 821 N N . SER A 1 114 ? -7.883 -8.322 1.949 1.00 53.62 114 SER A N 1
ATOM 822 C CA . SER A 1 114 ? -7.537 -7.672 3.205 1.00 53.62 114 SER A CA 1
ATOM 823 C C . SER A 1 114 ? -7.002 -8.770 4.119 1.00 53.62 114 SER A C 1
ATOM 825 O O . SER A 1 114 ? -7.775 -9.484 4.759 1.00 53.62 114 SER A O 1
ATOM 827 N N . SER A 1 115 ? -5.692 -8.997 4.090 1.00 50.81 115 SER A N 1
ATOM 828 C CA . SER A 1 115 ? -5.036 -9.941 4.976 1.00 50.81 115 SER A CA 1
ATOM 829 C C . SER A 1 115 ? -5.367 -9.487 6.387 1.00 50.81 115 SER A C 1
ATOM 831 O O . SER A 1 115 ? -5.090 -8.341 6.746 1.00 50.81 115 SER A O 1
ATOM 833 N N . ALA A 1 116 ? -6.026 -10.346 7.162 1.00 53.78 116 ALA A N 1
ATOM 834 C CA . ALA A 1 116 ? -6.204 -10.110 8.581 1.00 53.78 116 ALA A CA 1
ATOM 835 C C . ALA A 1 116 ? -4.806 -10.124 9.197 1.00 53.78 116 ALA A C 1
ATOM 837 O O . ALA A 1 116 ? -4.235 -11.180 9.453 1.00 53.78 116 ALA A O 1
ATOM 838 N N . VAL A 1 117 ? -4.211 -8.944 9.336 1.00 50.50 117 VAL A N 1
ATOM 839 C CA . VAL A 1 117 ? -2.920 -8.821 9.987 1.00 50.50 117 VAL A CA 1
ATOM 840 C C . VAL A 1 117 ? -3.182 -8.995 11.479 1.00 50.50 117 VAL A C 1
ATOM 842 O O . VAL A 1 117 ? -3.933 -8.222 12.079 1.00 50.50 117 VAL A O 1
ATOM 845 N N . GLN A 1 118 ? -2.648 -10.071 12.054 1.00 47.34 118 GLN A N 1
ATOM 846 C CA . GLN A 1 118 ? -2.672 -10.261 13.496 1.00 47.34 118 GLN A CA 1
ATOM 847 C C . GLN A 1 118 ? -1.605 -9.364 14.112 1.00 47.34 118 GLN A C 1
ATOM 849 O O . GLN A 1 118 ? -0.423 -9.475 13.797 1.00 47.34 118 GLN A O 1
ATOM 854 N N . PHE A 1 119 ? -2.055 -8.443 14.958 1.00 49.78 119 PHE A N 1
ATOM 855 C CA . PHE A 1 119 ? -1.205 -7.553 15.732 1.00 49.78 119 PHE A CA 1
ATOM 856 C C . PHE A 1 119 ? -1.380 -7.889 17.199 1.00 49.78 119 PHE A C 1
ATOM 858 O O . PHE A 1 119 ? -2.512 -8.044 17.664 1.00 49.78 119 PHE A O 1
ATOM 865 N N . SER A 1 120 ? -0.268 -7.968 17.920 1.00 52.41 120 SER A N 1
ATOM 866 C CA . SER A 1 120 ? -0.281 -7.957 19.373 1.00 52.41 120 SER A CA 1
ATOM 867 C C . SER A 1 120 ? -0.922 -6.649 19.837 1.00 52.41 120 SER A C 1
ATOM 869 O O . SER A 1 120 ? -0.456 -5.549 19.539 1.00 52.41 120 SER A O 1
ATOM 871 N N . THR A 1 121 ? -2.064 -6.767 20.507 1.00 50.97 121 THR A N 1
ATOM 872 C CA . THR A 1 121 ? -2.806 -5.639 21.065 1.00 50.97 121 THR A CA 1
ATOM 873 C C . THR A 1 121 ? -2.050 -5.054 22.249 1.00 50.97 121 THR A C 1
ATOM 875 O O . THR A 1 121 ? -2.249 -5.468 23.387 1.00 50.97 121 THR A O 1
ATOM 878 N N . SER A 1 122 ? -1.225 -4.043 21.995 1.00 57.72 122 SER A N 1
ATOM 879 C CA . SER A 1 122 ? -1.085 -2.947 22.954 1.00 57.72 122 SER A CA 1
ATOM 880 C C . SER A 1 122 ? -2.428 -2.205 22.997 1.00 57.72 122 SER A C 1
ATOM 882 O O . SER A 1 122 ? -3.072 -2.083 21.957 1.00 57.72 122 SER A O 1
ATOM 884 N N . ALA A 1 123 ? -2.874 -1.815 24.194 1.00 66.81 123 ALA A N 1
ATOM 885 C CA . ALA A 1 123 ? -4.168 -1.200 24.533 1.00 66.81 123 ALA A CA 1
ATOM 886 C C . ALA A 1 123 ? -5.049 -0.716 23.352 1.00 66.81 123 ALA A C 1
ATOM 888 O O . ALA A 1 123 ? -4.656 0.136 22.558 1.00 66.81 123 ALA A O 1
ATOM 889 N N . SER A 1 124 ? -6.279 -1.238 23.263 1.00 75.50 124 SER A N 1
ATOM 890 C CA . SER A 1 124 ? -7.268 -0.777 22.279 1.00 75.50 124 SER A CA 1
ATOM 891 C C . SER A 1 124 ? -8.021 0.441 22.806 1.00 75.50 124 SER A C 1
ATOM 893 O O . SER A 1 124 ? -8.660 0.371 23.853 1.00 75.50 124 SER A O 1
ATOM 895 N N . PHE A 1 125 ? -7.985 1.538 22.054 1.00 81.06 125 PHE A N 1
ATOM 896 C CA . PHE A 1 125 ? -8.746 2.752 22.341 1.00 81.06 125 PHE A CA 1
ATOM 897 C C . PHE A 1 125 ? -9.912 2.884 21.355 1.00 81.06 125 PHE A C 1
ATOM 899 O O . PHE A 1 125 ? -9.824 2.437 20.211 1.00 81.06 125 PHE A O 1
ATOM 906 N N . SER A 1 126 ? -11.013 3.497 21.792 1.00 80.94 126 SER A N 1
ATOM 907 C CA . SER A 1 126 ? -12.168 3.793 20.939 1.00 80.94 126 SER A CA 1
ATOM 908 C C . SER A 1 126 ? -12.476 5.287 20.967 1.00 80.94 126 SER A C 1
ATOM 910 O O . SER A 1 126 ? -12.227 5.960 21.965 1.00 80.94 126 SER A O 1
ATOM 912 N N . GLY A 1 127 ? -12.979 5.817 19.855 1.00 82.88 127 GLY A N 1
ATOM 913 C CA . GLY A 1 127 ? -13.254 7.241 19.709 1.00 82.88 127 GLY A CA 1
ATOM 914 C C . GLY A 1 127 ? -13.929 7.563 18.382 1.00 82.88 127 GLY A C 1
ATOM 915 O O . GLY A 1 127 ? -14.205 6.676 17.569 1.00 82.88 127 GLY A O 1
ATOM 916 N N . LYS A 1 128 ? -14.213 8.847 18.168 1.00 82.50 128 LYS A N 1
ATOM 917 C CA . LYS A 1 128 ? -14.657 9.384 16.878 1.00 82.50 128 LYS A CA 1
ATOM 918 C C . LYS A 1 128 ? -13.445 9.970 16.157 1.00 82.50 128 LYS A C 1
ATOM 920 O O . LYS A 1 128 ? -12.598 10.581 16.796 1.00 82.50 128 LYS A O 1
ATOM 925 N N . GLY A 1 129 ? -13.368 9.765 14.847 1.00 81.81 129 GLY A N 1
ATOM 926 C CA . GLY A 1 129 ? -12.313 10.319 14.003 1.00 81.81 129 GLY A CA 1
ATOM 927 C C . GLY A 1 129 ? -12.904 11.102 12.838 1.00 81.81 129 GLY A C 1
ATOM 928 O O . GLY A 1 129 ? -13.993 10.780 12.358 1.00 81.81 129 GLY A O 1
ATOM 929 N N . THR A 1 130 ? -12.175 12.116 12.392 1.00 87.19 130 THR A N 1
ATOM 930 C CA . THR A 1 130 ? -12.402 12.846 11.140 1.00 87.19 130 THR A CA 1
ATOM 931 C C . THR A 1 130 ? -11.321 12.465 10.124 1.00 87.19 130 THR A C 1
ATOM 933 O O . THR A 1 130 ? -10.428 11.667 10.420 1.00 87.19 130 THR A O 1
ATOM 936 N N . TRP A 1 131 ? -11.422 12.975 8.897 1.00 87.75 131 TRP A N 1
ATOM 937 C CA . TRP A 1 131 ? -10.422 12.757 7.852 1.00 87.75 131 TRP A CA 1
ATOM 938 C C . TRP A 1 131 ? -9.587 14.024 7.645 1.00 87.75 131 TRP A C 1
ATOM 940 O O . TRP A 1 131 ? -10.071 15.131 7.874 1.00 87.75 131 TRP A O 1
ATOM 950 N N . PHE A 1 132 ? -8.342 13.854 7.205 1.00 87.69 132 PHE A N 1
ATOM 951 C CA . PHE A 1 132 ? -7.447 14.953 6.851 1.00 87.69 132 PHE A CA 1
ATOM 952 C C . PHE A 1 132 ? -6.441 14.507 5.783 1.00 87.69 132 PHE A C 1
ATOM 954 O O . PHE A 1 132 ? -6.248 13.309 5.563 1.00 87.69 132 PHE A O 1
ATOM 961 N N . THR A 1 133 ? -5.791 15.477 5.143 1.00 86.94 133 THR A N 1
ATOM 962 C CA . THR A 1 133 ? -4.639 15.276 4.254 1.00 86.94 133 THR A CA 1
ATOM 963 C C . THR A 1 133 ? -3.469 16.123 4.744 1.00 86.94 133 THR A C 1
ATOM 965 O O . THR A 1 133 ? -3.671 17.187 5.327 1.00 86.94 133 THR A O 1
ATOM 968 N N . GLN A 1 134 ? -2.237 15.653 4.527 1.00 83.00 134 GLN A N 1
ATOM 969 C CA . GLN A 1 134 ? -1.046 16.427 4.894 1.00 83.00 134 GLN A CA 1
ATOM 970 C C . GLN A 1 134 ? -0.733 17.532 3.878 1.00 83.00 134 GLN A C 1
ATOM 972 O O . GLN A 1 134 ? -0.145 18.535 4.268 1.00 83.00 134 GLN A O 1
ATOM 977 N N . ASN A 1 135 ? -1.127 17.396 2.602 1.00 84.94 135 ASN A N 1
ATOM 978 C CA . ASN A 1 135 ? -0.865 18.380 1.538 1.00 84.94 135 ASN A CA 1
ATOM 979 C C . ASN A 1 135 ? 0.624 18.764 1.461 1.00 84.94 135 ASN A C 1
ATOM 981 O O . ASN A 1 135 ? 0.993 19.921 1.264 1.00 84.94 135 ASN A O 1
ATOM 985 N N . GLY A 1 136 ? 1.496 17.785 1.707 1.00 80.81 136 GLY A N 1
ATOM 986 C CA . GLY A 1 136 ? 2.936 17.995 1.793 1.00 80.81 136 GLY A CA 1
ATOM 987 C C . GLY A 1 136 ? 3.426 18.750 3.037 1.00 80.81 136 GLY A C 1
ATOM 988 O O . GLY A 1 136 ? 4.608 19.054 3.098 1.00 80.81 136 GLY A O 1
ATOM 989 N N . VAL A 1 137 ? 2.615 19.042 4.049 1.00 83.56 137 VAL A N 1
ATOM 990 C CA . VAL A 1 137 ? 3.092 19.613 5.322 1.00 83.56 137 VAL A CA 1
ATOM 991 C C . VAL A 1 137 ? 3.418 18.481 6.298 1.00 83.56 137 VAL A C 1
ATOM 993 O O . VAL A 1 137 ? 2.680 17.504 6.410 1.00 83.56 137 VAL A O 1
ATOM 996 N N . ALA A 1 138 ? 4.561 18.579 6.982 1.00 86.25 138 ALA A N 1
ATOM 997 C CA . ALA A 1 138 ? 4.915 17.612 8.016 1.00 86.25 138 ALA A CA 1
ATOM 998 C C . ALA A 1 138 ? 3.962 17.762 9.212 1.00 86.25 138 ALA A C 1
ATOM 1000 O O . ALA A 1 138 ? 3.745 18.874 9.686 1.00 86.25 138 ALA A O 1
ATOM 1001 N N . GLY A 1 139 ? 3.405 16.645 9.689 1.00 85.31 139 GLY A N 1
ATOM 1002 C CA . GLY A 1 139 ? 2.613 16.629 10.922 1.00 85.31 139 GLY A CA 1
ATOM 1003 C C . GLY A 1 139 ? 3.486 16.788 12.170 1.00 85.31 139 GLY A C 1
ATOM 1004 O O . GLY A 1 139 ? 4.713 16.853 12.084 1.00 85.31 139 GLY A O 1
ATOM 1005 N N . SER A 1 140 ? 2.868 16.762 13.347 1.00 88.62 140 SER A N 1
ATOM 1006 C CA . SER A 1 140 ? 3.529 16.907 14.655 1.00 88.62 140 SER A CA 1
ATOM 1007 C C . SER A 1 140 ? 4.612 15.849 14.917 1.00 88.62 140 SER A C 1
ATOM 1009 O O . SER A 1 140 ? 5.521 16.076 15.708 1.00 88.62 140 SER A O 1
ATOM 1011 N N . CYS A 1 141 ? 4.572 14.710 14.215 1.00 90.44 141 CYS A N 1
ATOM 1012 C CA . CYS A 1 141 ? 5.631 13.696 14.241 1.00 90.44 141 CYS A CA 1
ATOM 1013 C C . CYS A 1 141 ? 6.844 14.012 13.337 1.00 90.44 141 CYS A C 1
ATOM 1015 O O . CYS A 1 141 ? 7.720 13.163 13.178 1.00 90.44 141 CYS A O 1
ATOM 1017 N N . GLY A 1 142 ? 6.881 15.170 12.673 1.00 87.94 142 GLY A N 1
ATOM 1018 C CA . GLY A 1 142 ? 8.007 15.659 11.865 1.00 87.94 142 GLY A CA 1
ATOM 1019 C C . GLY A 1 142 ? 8.180 15.010 10.486 1.00 87.94 142 GLY A C 1
ATOM 1020 O O . GLY A 1 142 ? 8.894 15.542 9.639 1.00 87.94 142 GLY A O 1
ATOM 1021 N N . ALA A 1 143 ? 7.514 13.887 10.212 1.00 84.25 143 ALA A N 1
ATOM 1022 C CA . ALA A 1 143 ? 7.615 13.192 8.932 1.00 84.25 143 ALA A CA 1
ATOM 1023 C C . ALA A 1 143 ? 6.586 13.703 7.909 1.00 84.25 143 ALA A C 1
ATOM 1025 O O . ALA A 1 143 ? 5.379 13.681 8.166 1.00 84.25 143 ALA A O 1
ATOM 1026 N N . ARG A 1 144 ? 7.062 14.063 6.710 1.00 86.75 144 ARG A N 1
ATOM 1027 C CA . ARG A 1 144 ? 6.217 14.292 5.529 1.00 86.75 144 ARG A CA 1
ATOM 1028 C C . ARG A 1 144 ? 5.830 12.951 4.911 1.00 86.75 144 ARG A C 1
ATOM 1030 O O . ARG A 1 144 ? 6.691 12.110 4.656 1.00 86.75 144 ARG A O 1
ATOM 1037 N N . ASN A 1 145 ? 4.544 12.759 4.653 1.00 85.50 145 ASN A N 1
ATOM 1038 C CA . ASN A 1 145 ? 4.022 11.570 3.986 1.00 85.50 145 ASN A CA 1
ATOM 1039 C C . ASN A 1 145 ? 3.415 11.957 2.636 1.00 85.50 145 ASN A C 1
ATOM 1041 O O . ASN A 1 145 ? 2.909 13.072 2.510 1.00 85.50 145 ASN A O 1
ATOM 1045 N N . PRO A 1 146 ? 3.462 11.074 1.623 1.00 83.19 146 PRO A N 1
ATOM 1046 C CA . PRO A 1 146 ? 2.749 11.327 0.378 1.00 83.19 146 PRO A CA 1
ATOM 1047 C C . PRO A 1 146 ? 1.239 11.343 0.642 1.00 83.19 146 PRO A C 1
ATOM 1049 O O . PRO A 1 146 ? 0.763 10.611 1.509 1.00 83.19 146 PRO A O 1
ATOM 1052 N N . ASP A 1 147 ? 0.472 12.106 -0.139 1.00 80.88 147 ASP A N 1
ATOM 1053 C CA . ASP A 1 147 ? -0.986 12.223 0.049 1.00 80.88 147 ASP A CA 1
ATOM 1054 C C . ASP A 1 147 ? -1.740 10.901 -0.201 1.00 80.88 147 ASP A C 1
ATOM 1056 O O . ASP A 1 147 ? -2.885 10.737 0.210 1.00 80.88 147 ASP A O 1
ATOM 1060 N N . SER A 1 148 ? -1.086 9.917 -0.827 1.00 81.88 148 SER A N 1
ATOM 1061 C CA . SER A 1 148 ? -1.597 8.549 -0.965 1.00 81.88 148 SER A CA 1
ATOM 1062 C C . SER A 1 148 ? -1.339 7.657 0.260 1.00 81.88 148 SER A C 1
ATOM 1064 O O . SER A 1 148 ? -1.768 6.502 0.267 1.00 81.88 148 SER A O 1
ATOM 1066 N N . ALA A 1 149 ? -0.590 8.120 1.266 1.00 85.69 149 ALA A N 1
ATOM 1067 C CA . ALA A 1 149 ? -0.291 7.339 2.462 1.00 85.69 149 ALA A CA 1
ATOM 1068 C C . ALA A 1 149 ? -1.452 7.363 3.458 1.00 85.69 149 ALA A C 1
ATOM 1070 O O . ALA A 1 149 ? -2.020 8.404 3.774 1.00 85.69 149 ALA A O 1
ATOM 1071 N N . LEU A 1 150 ? -1.736 6.197 4.037 1.00 90.88 150 LEU A N 1
ATOM 1072 C CA . LEU A 1 150 ? -2.669 6.074 5.149 1.00 90.88 150 LEU A CA 1
ATOM 1073 C C . LEU A 1 150 ? -1.974 6.514 6.437 1.00 90.88 150 LEU A C 1
ATOM 1075 O O . LEU A 1 150 ? -1.172 5.777 7.021 1.00 90.88 150 LEU A O 1
ATOM 1079 N N . ILE A 1 151 ? -2.282 7.732 6.857 1.00 91.81 151 ILE A N 1
ATOM 1080 C CA . ILE A 1 151 ? -1.785 8.345 8.084 1.00 91.81 151 ILE A CA 1
ATOM 1081 C C . ILE A 1 151 ? -2.922 8.556 9.079 1.00 91.81 151 ILE A C 1
ATOM 1083 O O . ILE A 1 151 ? -4.091 8.624 8.704 1.00 91.81 151 ILE A O 1
ATOM 1087 N N . VAL A 1 152 ? -2.574 8.645 10.356 1.00 92.81 152 VAL A N 1
ATOM 1088 C CA . VAL A 1 152 ? -3.520 8.945 11.428 1.00 92.81 152 VAL A CA 1
ATOM 1089 C C . VAL A 1 152 ? -2.936 9.980 12.378 1.00 92.81 152 VAL A C 1
ATOM 1091 O O . VAL A 1 152 ? -1.740 9.952 12.688 1.00 92.81 152 VAL A O 1
ATOM 1094 N N . ALA A 1 153 ? -3.811 10.876 12.825 1.00 90.69 153 ALA A N 1
ATOM 1095 C CA . ALA A 1 153 ? -3.565 11.787 13.925 1.00 90.69 153 ALA A CA 1
ATOM 1096 C C . ALA A 1 153 ? -4.199 11.195 15.190 1.00 90.69 153 ALA A C 1
ATOM 1098 O O . ALA A 1 153 ? -5.378 10.837 15.174 1.00 90.69 153 ALA A O 1
ATOM 1099 N N . MET A 1 154 ? -3.427 11.048 16.266 1.00 88.88 154 MET A N 1
ATOM 1100 C CA . MET A 1 154 ? -3.925 10.527 17.550 1.00 88.88 154 MET A CA 1
ATOM 1101 C C . MET A 1 154 ? -3.939 11.632 18.599 1.00 88.88 154 MET A C 1
ATOM 1103 O O . MET A 1 154 ? -3.169 12.580 18.495 1.00 88.88 154 MET A O 1
ATOM 1107 N N . ASN A 1 155 ? -4.796 11.528 19.614 1.00 87.38 155 ASN A N 1
ATOM 1108 C CA . ASN A 1 155 ? -4.818 12.534 20.674 1.00 87.38 155 ASN A CA 1
ATOM 1109 C C . ASN A 1 155 ? -3.533 12.512 21.522 1.00 87.38 155 ASN A C 1
ATOM 1111 O O . ASN A 1 155 ? -2.811 11.512 21.564 1.00 87.38 155 ASN A O 1
ATOM 1115 N N . THR A 1 156 ? -3.273 13.612 22.233 1.00 84.75 156 THR A N 1
ATOM 1116 C CA . THR A 1 156 ? -2.063 13.805 23.051 1.00 84.75 156 THR A CA 1
ATOM 1117 C C . THR A 1 156 ? -1.722 12.627 23.970 1.00 84.75 156 THR A C 1
ATOM 1119 O O . THR A 1 156 ? -0.574 12.170 23.951 1.00 84.75 156 THR A O 1
ATOM 1122 N N . PRO A 1 157 ? -2.677 12.045 24.724 1.00 84.62 157 PRO A N 1
ATOM 1123 C CA . PRO A 1 157 ? -2.370 10.895 25.569 1.00 84.62 157 PRO A CA 1
ATOM 1124 C C . PRO A 1 157 ? -2.000 9.636 24.772 1.00 84.62 157 PRO A C 1
ATOM 1126 O O . PRO A 1 157 ? -1.131 8.885 25.202 1.00 84.62 157 PRO A O 1
ATOM 1129 N N . GLN A 1 158 ? -2.618 9.396 23.608 1.00 83.56 158 GLN A N 1
ATOM 1130 C CA . GLN A 1 158 ? -2.357 8.194 22.802 1.00 83.56 158 GLN A CA 1
ATOM 1131 C C . GLN A 1 158 ? -1.088 8.297 21.963 1.00 83.56 158 GLN A C 1
ATOM 1133 O O . GLN A 1 158 ? -0.494 7.269 21.652 1.00 83.56 158 GLN A O 1
ATOM 1138 N N . VAL A 1 159 ? -0.650 9.502 21.588 1.00 85.25 159 VAL A N 1
ATOM 1139 C CA . VAL A 1 159 ? 0.660 9.683 20.943 1.00 85.25 159 VAL A CA 1
ATOM 1140 C C . VAL A 1 159 ? 1.805 9.643 21.964 1.00 85.25 159 VAL A C 1
ATOM 1142 O O . VAL A 1 159 ? 2.960 9.478 21.570 1.00 85.25 159 VAL A O 1
ATOM 1145 N N . SER A 1 160 ? 1.492 9.736 23.267 1.00 85.06 160 SER A N 1
ATOM 1146 C CA . SER A 1 160 ? 2.433 9.663 24.394 1.00 85.06 160 SER A CA 1
ATOM 1147 C C . SER A 1 160 ? 3.643 10.585 24.195 1.00 85.06 160 SER A C 1
ATOM 1149 O O . SER A 1 160 ? 4.793 10.142 24.218 1.00 85.06 160 SER A O 1
ATOM 1151 N N . GLY A 1 161 ? 3.377 11.864 23.907 1.00 80.69 161 GLY A N 1
ATOM 1152 C CA . GLY A 1 161 ? 4.421 12.865 23.650 1.00 80.69 161 GLY A CA 1
ATOM 1153 C C . GLY A 1 161 ? 5.259 12.603 22.393 1.00 80.69 161 GLY A C 1
ATOM 1154 O O . GLY A 1 161 ? 6.378 13.090 22.294 1.00 80.69 161 GLY A O 1
ATOM 1155 N N . GLY A 1 162 ? 4.751 11.803 21.450 1.00 83.38 162 GLY A N 1
ATOM 1156 C CA . GLY A 1 162 ? 5.453 11.444 20.218 1.00 83.38 162 GLY A CA 1
ATOM 1157 C C . GLY A 1 162 ? 6.107 10.061 20.240 1.00 83.38 162 GLY A C 1
ATOM 1158 O O . GLY A 1 162 ? 6.585 9.609 19.202 1.00 83.38 162 GLY A O 1
ATOM 1159 N N . ALA A 1 163 ? 6.086 9.333 21.362 1.00 87.12 163 ALA A N 1
ATOM 1160 C CA . ALA A 1 163 ? 6.687 7.996 21.467 1.00 87.12 163 ALA A CA 1
ATOM 1161 C C . ALA A 1 163 ? 6.124 6.987 20.444 1.00 87.12 163 ALA A C 1
ATOM 1163 O O . ALA A 1 163 ? 6.793 6.023 20.063 1.00 87.12 163 ALA A O 1
ATOM 1164 N N . HIS A 1 164 ? 4.896 7.214 19.977 1.00 87.50 164 HIS A N 1
ATOM 1165 C CA . HIS A 1 164 ? 4.242 6.376 18.973 1.00 87.50 164 HIS A CA 1
ATOM 1166 C C . HIS A 1 164 ? 4.346 6.913 17.541 1.00 87.50 164 HIS A C 1
ATOM 1168 O O . HIS A 1 164 ? 3.816 6.285 16.624 1.00 87.50 164 HIS A O 1
ATOM 1174 N N . CY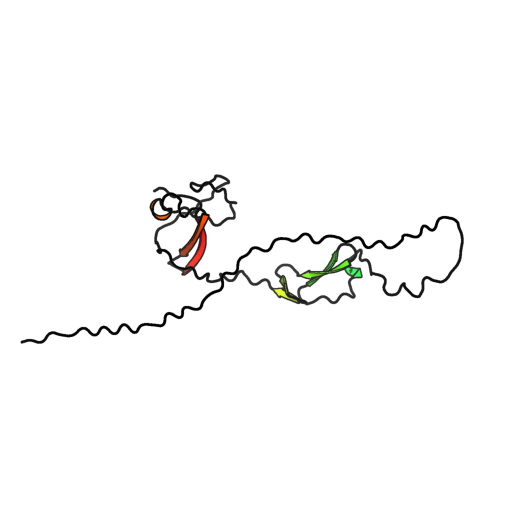S A 1 165 ? 5.055 8.018 17.311 1.00 90.06 165 CYS A N 1
ATOM 1175 C CA . CYS A 1 165 ? 5.300 8.540 15.971 1.00 90.06 165 CYS A CA 1
ATOM 1176 C C . CYS A 1 165 ? 5.990 7.505 15.074 1.00 90.06 165 CYS A C 1
ATOM 1178 O O . CYS A 1 165 ? 6.878 6.760 15.490 1.00 90.06 165 CYS A O 1
ATOM 1180 N N . GLY A 1 166 ? 5.541 7.418 13.823 1.00 88.25 166 GLY A N 1
ATOM 1181 C CA . GLY A 1 166 ? 6.058 6.467 12.839 1.00 88.25 166 GLY A CA 1
ATOM 1182 C C . GLY A 1 166 ? 5.639 5.011 13.066 1.00 88.25 166 GLY A C 1
ATOM 1183 O O . GLY A 1 166 ? 5.83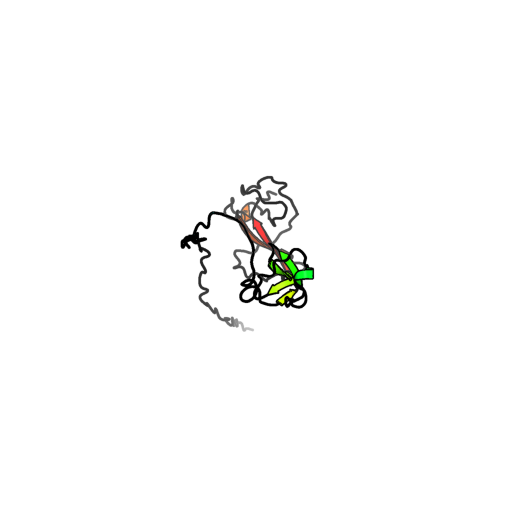8 4.182 12.175 1.00 88.25 166 GLY A O 1
ATOM 1184 N N . LYS A 1 167 ? 5.024 4.677 14.207 1.00 88.94 167 LYS A N 1
ATOM 1185 C CA . LYS A 1 167 ? 4.440 3.353 14.441 1.00 88.94 167 LYS A CA 1
ATOM 1186 C C . LYS A 1 167 ? 3.138 3.205 13.658 1.00 88.94 167 LYS A C 1
ATOM 1188 O O . LYS A 1 167 ? 2.491 4.182 13.283 1.00 88.94 167 LYS A O 1
ATOM 1193 N N . PHE A 1 168 ? 2.755 1.958 13.406 1.00 89.31 168 PHE A N 1
ATOM 1194 C CA . PHE A 1 168 ? 1.493 1.637 12.751 1.00 89.31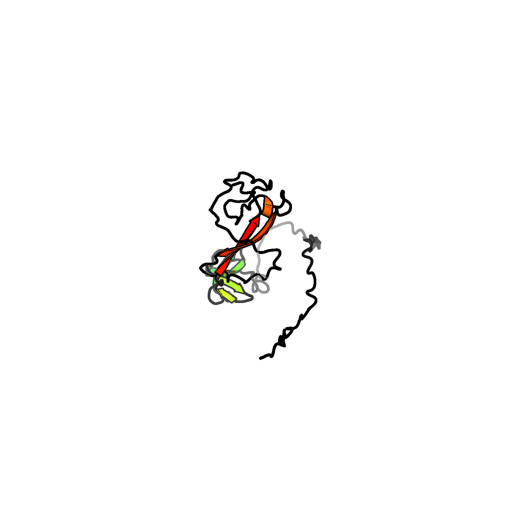 168 PHE A CA 1
ATOM 1195 C C . PHE A 1 168 ? 0.454 1.226 13.781 1.00 89.31 168 PHE A C 1
ATOM 1197 O O . PHE A 1 168 ? 0.728 0.386 14.636 1.00 89.31 168 PHE A O 1
ATOM 1204 N N . VAL A 1 169 ? -0.751 1.762 13.636 1.00 88.12 169 VAL A N 1
ATOM 1205 C CA . VAL A 1 169 ? -1.923 1.366 14.417 1.00 88.12 169 VAL A CA 1
ATOM 1206 C C . VAL A 1 169 ? -2.983 0.767 13.503 1.00 88.12 169 VAL A C 1
ATOM 1208 O O . VAL A 1 169 ? -3.007 1.015 12.293 1.00 88.12 169 VAL A O 1
ATOM 1211 N N . THR A 1 170 ? -3.858 -0.048 14.089 1.00 88.00 170 THR A N 1
ATOM 1212 C CA . THR A 1 170 ? -4.993 -0.644 13.382 1.00 88.00 170 THR A CA 1
ATOM 1213 C C . THR A 1 170 ? -6.266 0.092 13.748 1.00 88.00 170 THR A C 1
ATOM 1215 O O . THR A 1 170 ? -6.719 0.037 14.887 1.00 88.00 170 THR A O 1
ATOM 1218 N N . ILE A 1 171 ? -6.870 0.739 12.761 1.00 87.94 171 ILE A N 1
ATOM 1219 C CA . ILE A 1 171 ? -8.156 1.411 12.899 1.00 87.94 171 ILE A CA 1
ATOM 1220 C C . ILE A 1 171 ? -9.231 0.404 12.511 1.00 87.94 171 ILE A C 1
ATOM 1222 O O . ILE A 1 171 ? -9.243 -0.097 11.385 1.00 87.94 171 ILE A O 1
ATOM 1226 N N . THR A 1 172 ? -10.118 0.092 13.452 1.00 88.06 172 THR A N 1
ATOM 1227 C CA . THR A 1 172 ? -11.251 -0.812 13.228 1.00 88.06 172 THR A CA 1
ATOM 1228 C C . THR A 1 172 ? -12.536 0.000 13.198 1.00 88.06 172 THR A C 1
ATOM 1230 O O . THR A 1 172 ? -12.866 0.678 14.168 1.00 88.06 172 THR A O 1
ATOM 1233 N N . ASN A 1 173 ? -13.285 -0.087 12.102 1.00 85.06 173 ASN A N 1
ATOM 1234 C CA . ASN A 1 173 ? -14.647 0.423 12.061 1.00 85.06 173 ASN A CA 1
ATOM 1235 C C . ASN A 1 173 ? -15.552 -0.560 12.814 1.00 85.06 173 ASN A C 1
ATOM 1237 O O . ASN A 1 173 ? -15.784 -1.678 12.356 1.00 85.06 173 ASN A O 1
ATOM 1241 N N . THR A 1 174 ? -16.058 -0.150 13.973 1.00 84.56 174 THR A N 1
ATOM 1242 C CA . THR A 1 174 ? -16.860 -1.010 14.854 1.00 84.56 174 THR A CA 1
ATOM 1243 C C . THR A 1 174 ? -18.240 -1.350 14.292 1.00 84.56 174 THR A C 1
ATOM 1245 O O . THR A 1 174 ? -18.826 -2.334 14.726 1.00 84.56 174 THR A O 1
ATOM 1248 N N . ALA A 1 175 ? -18.746 -0.602 13.305 1.00 84.25 175 ALA A N 1
ATOM 1249 C CA . ALA A 1 175 ? -20.055 -0.858 12.705 1.00 84.25 175 ALA A CA 1
ATOM 1250 C C . ALA A 1 175 ? -20.030 -1.968 11.640 1.00 84.25 175 ALA A C 1
ATOM 1252 O O . ALA A 1 175 ? -21.034 -2.641 11.435 1.00 84.25 175 ALA A O 1
ATOM 1253 N N . ASN A 1 176 ? -18.903 -2.162 10.945 1.00 86.69 176 ASN A N 1
ATOM 1254 C CA . ASN A 1 176 ? -18.784 -3.161 9.870 1.00 86.69 176 ASN A CA 1
ATOM 1255 C C . ASN A 1 176 ? -17.573 -4.101 10.004 1.00 86.69 176 ASN A C 1
ATOM 1257 O O . ASN A 1 176 ? -17.335 -4.921 9.120 1.00 86.69 176 ASN A O 1
ATOM 1261 N N . GLY A 1 177 ? -16.779 -3.965 11.067 1.00 83.31 177 GLY A N 1
ATOM 1262 C CA . GLY A 1 177 ? -15.610 -4.798 11.350 1.00 83.31 177 GLY A CA 1
ATOM 1263 C C . GLY A 1 177 ? -14.416 -4.596 10.411 1.00 83.31 177 GLY A C 1
ATOM 1264 O O . GLY A 1 177 ? -13.406 -5.285 10.567 1.00 83.31 177 GLY A O 1
ATOM 1265 N N . LYS A 1 178 ? -14.485 -3.673 9.440 1.00 85.62 178 LYS A N 1
ATOM 1266 C CA . LYS A 1 178 ? -13.376 -3.414 8.512 1.00 85.62 178 LYS A CA 1
ATOM 1267 C C . LYS A 1 178 ? -12.202 -2.784 9.252 1.00 85.62 178 LYS A C 1
ATOM 1269 O O . LYS A 1 178 ? -12.384 -1.909 10.098 1.00 85.62 178 LYS A O 1
ATOM 1274 N N . LYS A 1 179 ? -10.991 -3.212 8.893 1.00 86.38 179 LYS A N 1
ATOM 1275 C CA . LYS A 1 179 ? -9.739 -2.764 9.507 1.00 86.38 179 LYS A CA 1
ATOM 1276 C C . LYS A 1 179 ? -8.830 -2.126 8.472 1.00 86.38 179 LYS A C 1
ATOM 1278 O O . LYS A 1 179 ? -8.739 -2.610 7.346 1.00 86.38 179 LYS A O 1
ATOM 1283 N N . VAL A 1 180 ? -8.127 -1.077 8.873 1.00 88.69 180 VAL A N 1
ATOM 1284 C CA . VAL A 1 180 ? -7.085 -0.436 8.072 1.00 88.69 180 VAL A CA 1
ATOM 1285 C C . VAL A 1 180 ? -5.869 -0.158 8.947 1.00 88.69 180 VAL A C 1
ATOM 1287 O O . VAL A 1 180 ? -6.002 0.146 10.131 1.00 88.69 180 VAL A O 1
ATOM 1290 N N . ARG A 1 181 ? -4.672 -0.290 8.373 1.00 88.38 181 ARG A N 1
ATOM 1291 C CA . ARG A 1 181 ? -3.430 0.121 9.031 1.00 88.38 181 ARG A CA 1
ATOM 1292 C C . ARG A 1 181 ? -3.103 1.544 8.619 1.00 88.38 181 ARG A C 1
ATOM 1294 O O . ARG A 1 181 ? -3.085 1.831 7.425 1.00 88.38 181 ARG A O 1
ATOM 1301 N N . ALA A 1 182 ? -2.789 2.386 9.588 1.00 90.19 182 ALA A N 1
ATOM 1302 C CA . ALA A 1 182 ? -2.317 3.738 9.334 1.00 90.19 182 ALA A CA 1
ATOM 1303 C C . ALA A 1 182 ? -1.065 4.020 10.159 1.00 90.19 182 ALA A C 1
ATOM 1305 O O . ALA A 1 182 ? -0.895 3.478 11.256 1.00 90.19 182 ALA A O 1
ATOM 1306 N N . LYS A 1 183 ? -0.177 4.850 9.617 1.00 91.81 183 LYS A N 1
ATOM 1307 C CA . LYS A 1 183 ? 1.009 5.321 10.330 1.00 91.81 183 LYS A CA 1
ATOM 1308 C C . LYS A 1 183 ? 0.645 6.523 11.190 1.00 91.81 183 LYS A C 1
ATOM 1310 O O . LYS A 1 183 ? 0.042 7.471 10.693 1.00 91.81 183 LYS A O 1
ATOM 1315 N N . VAL A 1 184 ? 1.047 6.505 12.453 1.00 91.81 184 VAL A N 1
ATOM 1316 C CA . VAL A 1 184 ? 0.942 7.666 13.338 1.00 91.81 184 VAL A CA 1
ATOM 1317 C C . VAL A 1 184 ? 1.881 8.741 12.809 1.00 91.81 184 VAL A C 1
ATOM 1319 O O . VAL A 1 184 ? 3.102 8.562 12.801 1.00 91.81 184 VAL A O 1
ATOM 1322 N N . ALA A 1 185 ? 1.305 9.827 12.313 1.00 91.81 185 ALA A N 1
ATOM 1323 C CA . ALA A 1 185 ? 2.053 10.899 11.666 1.00 91.81 185 ALA A CA 1
ATOM 1324 C C . ALA A 1 185 ? 1.770 12.273 12.273 1.00 91.81 185 ALA A C 1
ATOM 1326 O O . ALA A 1 185 ? 2.462 13.234 11.939 1.00 91.81 185 ALA A O 1
ATOM 1327 N N . ASP A 1 186 ? 0.760 12.367 13.134 1.00 90.69 186 ASP A N 1
ATOM 1328 C CA . ASP A 1 186 ? 0.352 13.630 13.717 1.00 90.69 186 ASP A CA 1
ATOM 1329 C C . ASP A 1 186 ? -0.288 13.446 15.097 1.00 90.69 186 ASP A C 1
ATOM 1331 O O . ASP A 1 186 ? -0.720 12.351 15.477 1.00 90.69 186 ASP A O 1
ATOM 1335 N N . GLU A 1 187 ? -0.341 14.543 15.834 1.00 89.62 187 GLU A N 1
ATOM 1336 C CA . GLU A 1 187 ? -1.042 14.677 17.100 1.00 89.62 187 GLU A CA 1
ATOM 1337 C C . GLU A 1 187 ? -2.289 15.537 16.866 1.00 89.62 187 GLU A C 1
ATOM 1339 O O . GLU A 1 187 ? -2.194 16.702 16.491 1.00 89.62 187 GLU A O 1
ATOM 1344 N N . SER A 1 188 ? -3.472 14.974 17.103 1.00 85.50 188 SER A N 1
ATOM 1345 C CA . SER A 1 188 ? -4.726 15.724 17.076 1.00 85.50 188 SER A CA 1
ATOM 1346 C C . SER A 1 188 ? -4.986 16.303 18.462 1.00 85.50 188 SER A C 1
ATOM 1348 O O . SER A 1 188 ? -5.371 15.589 19.391 1.00 85.50 188 SER A O 1
ATOM 1350 N N . ARG A 1 189 ? -4.753 17.607 18.608 1.00 79.19 189 ARG A N 1
ATOM 1351 C CA . ARG A 1 189 ? -5.156 18.354 19.801 1.00 79.19 189 ARG A CA 1
ATOM 1352 C C . ARG A 1 189 ? -6.632 18.718 19.662 1.00 79.19 189 ARG A C 1
ATOM 1354 O O . ARG A 1 189 ? -7.034 19.231 18.620 1.00 79.19 189 ARG A O 1
ATOM 1361 N N . ALA A 1 190 ? -7.412 18.361 20.677 1.00 60.53 190 ALA A N 1
ATOM 1362 C CA . ALA A 1 190 ? -8.806 18.769 20.812 1.00 60.53 190 ALA A CA 1
ATOM 1363 C C . ALA A 1 190 ? -8.890 20.173 21.416 1.00 60.53 190 ALA A C 1
ATOM 1365 O O . ALA A 1 190 ? -7.976 20.514 22.204 1.00 60.53 190 ALA A O 1
#

Organism: NCBI:txid86838

Sequence (190 aa):
MRASFVASFLALAAFVAAAPVAVVDETTSVAAVDVELAEADITFIDDDEEETTDVVNTLEKRGTKSCSKVSQCAKLAVPANAQRVCASKKCGWTCKSGYAKSGSKCVKKAAPKSSAVQFSTSASFSGKGTWFTQNGVAGSCGARNPDSALIVAMNTPQVSGGAHCGKFVTITNTANGKKVRAKVADESRA

InterPro domains:
  IPR036908 RlpA-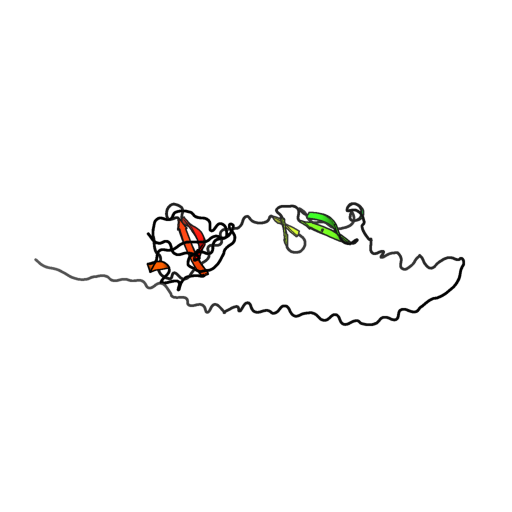like domain superfamily [G3DSA:2.40.40.10] (123-190)
  IPR036908 RlpA-like domain superfamily [SSF50685] (120-187)

Secondary structure (DSSP, 8-state):
-------------------------------------------------------TTSSGGG-----SSGGGGTTS---TTEEEEEETTEEEEEEPTTEEEETTEEEE-------------S------------TT---TTS----TTS-EEEEEHHHHGGGTTTT-EEEEE-TTT--EEEEEEEEEE--